Protein AF-A0A970MNU3-F1 (afdb_monomer_lite)

Secondary structure (DSSP, 8-state):
-GGGPPTTPEEEETTEEEEEEEEE-SSEEEEEETTS-EEEEEGGGGTTS-HHHHHHHHHHHHHHHHHHS----SHHHHHHTPPTT-EEEETTEEEEEEEEEEPPPTTPPPEEEEEETT--EEEEEGGGS-TT--HHHHHHHHHHHHHHTTS-----HHHHIIIIIIHHHHHHHHHHHHHHHSSGGG---TT-HHHHHHHHHHHHHHHHHHH-PPP-HHHHHHHHHHHHHHHH-GGGG---

Sequence (240 aa):
VLVHAEIGYQLTHAGEPIAEVIHKYPSQIEIKDRNNKHWLINLNHLKHIDFSAFLEDLAQAIMQYNQSQPKPNSARDVLSNLSVGAQLGDAEQAVVTLAQIEPPKDGCSLTLVFTDARGQCYNVDLDKVPPELTIEDFTQRLKTETEQDAIVPTEPVLLRYFQEEFIPKMLAQMALDQNRYGDTWLMDYTEGLETHIRERFDDYFSLFDQFEKPIPWLKIAGYAILAQARLDHPEWLLND

pLDDT: mean 76.1, std 12.04, range [43.41, 93.25]

Structure (mmCIF, N/CA/C/O backbone):
data_AF-A0A970MNU3-F1
#
_entry.id   AF-A0A970MNU3-F1
#
loop_
_atom_site.group_PDB
_atom_site.id
_atom_site.type_symbol
_atom_site.label_atom_id
_atom_site.label_alt_id
_atom_site.label_comp_id
_atom_site.label_asym_id
_atom_site.label_entity_id
_atom_site.label_seq_id
_atom_site.pdbx_PDB_ins_code
_atom_site.Cartn_x
_atom_site.Cartn_y
_atom_site.Cartn_z
_atom_site.occupancy
_atom_site.B_iso_or_equiv
_atom_site.auth_seq_id
_atom_site.auth_comp_id
_atom_site.auth_asym_id
_atom_site.auth_atom_id
_atom_site.pdbx_PDB_model_num
ATOM 1 N N . VAL A 1 1 ? -32.556 -8.865 30.803 1.00 73.38 1 VAL A N 1
ATOM 2 C CA . VAL A 1 1 ? -32.273 -8.703 29.355 1.00 73.38 1 VAL A CA 1
ATOM 3 C C . VAL A 1 1 ? -30.828 -9.067 29.027 1.00 73.38 1 VAL A C 1
ATOM 5 O O . VAL A 1 1 ? -30.617 -10.121 28.452 1.00 73.38 1 VAL A O 1
ATOM 8 N N . LEU A 1 2 ? -29.827 -8.309 29.492 1.00 77.00 2 LEU A N 1
ATOM 9 C CA . LEU A 1 2 ? -28.401 -8.548 29.186 1.00 77.00 2 LEU A CA 1
ATOM 10 C C . LEU A 1 2 ? -27.852 -9.933 29.572 1.00 77.00 2 LEU A C 1
ATOM 12 O O . LEU A 1 2 ? -27.037 -10.504 28.852 1.00 77.00 2 LEU A O 1
ATOM 16 N N . VAL A 1 3 ? -28.340 -10.518 30.670 1.00 77.88 3 VAL A N 1
ATOM 17 C CA . VAL A 1 3 ? -27.968 -11.885 31.087 1.00 77.88 3 VAL A CA 1
ATOM 18 C C . VAL A 1 3 ? -28.295 -12.912 29.996 1.00 77.88 3 VAL A C 1
ATOM 20 O O . VAL A 1 3 ? -27.532 -13.852 29.792 1.00 77.88 3 VAL A O 1
ATOM 23 N N . HIS A 1 4 ? -29.366 -12.691 29.233 1.00 81.00 4 HIS A N 1
ATOM 24 C CA . HIS A 1 4 ? -29.840 -13.590 28.178 1.00 81.00 4 HIS A CA 1
ATOM 25 C C . HIS A 1 4 ? -29.472 -13.128 26.761 1.00 81.00 4 HIS A C 1
ATOM 27 O O . HIS A 1 4 ? -29.735 -13.858 25.818 1.00 81.00 4 HIS A O 1
ATOM 33 N N . ALA A 1 5 ? -28.860 -11.950 26.599 1.00 83.69 5 ALA A N 1
ATOM 34 C CA . ALA A 1 5 ? -28.454 -11.429 25.293 1.00 83.69 5 ALA A CA 1
ATOM 35 C C . ALA A 1 5 ? -27.351 -12.300 24.674 1.00 83.69 5 ALA A C 1
ATOM 37 O O . ALA A 1 5 ? -26.396 -12.642 25.364 1.00 83.69 5 ALA A O 1
ATOM 38 N N . GLU A 1 6 ? -27.460 -12.679 23.409 1.00 88.44 6 GLU A N 1
ATOM 39 C CA . GLU A 1 6 ? -26.405 -13.439 22.728 1.00 88.44 6 GLU A CA 1
ATOM 40 C C . GLU A 1 6 ? -25.252 -12.525 22.288 1.00 88.44 6 GLU A C 1
ATOM 42 O O . GLU A 1 6 ? -25.371 -11.298 22.297 1.00 88.44 6 GLU A O 1
ATOM 47 N N . ILE A 1 7 ? -24.112 -13.119 21.929 1.00 90.50 7 ILE A N 1
ATOM 48 C CA . ILE A 1 7 ? -23.056 -12.384 21.220 1.00 90.50 7 ILE A CA 1
ATOM 49 C C . ILE A 1 7 ? -23.641 -11.934 19.875 1.00 90.50 7 ILE A C 1
ATOM 51 O O . ILE A 1 7 ? -24.331 -12.710 19.217 1.00 90.50 7 ILE A O 1
ATOM 55 N N . GLY A 1 8 ? -23.413 -10.680 19.498 1.00 85.44 8 GLY A N 1
ATOM 56 C CA . GLY A 1 8 ? -24.053 -10.031 18.354 1.00 85.44 8 GLY A CA 1
ATOM 57 C C . GLY A 1 8 ? -25.343 -9.280 18.692 1.00 85.44 8 GLY A C 1
ATOM 58 O O . GLY A 1 8 ? -25.925 -8.622 17.832 1.00 85.44 8 GLY A O 1
ATOM 59 N N . TYR A 1 9 ? -25.817 -9.345 19.941 1.00 90.81 9 TYR A N 1
ATOM 60 C CA . TYR A 1 9 ? -27.007 -8.603 20.348 1.00 90.81 9 TYR A CA 1
ATOM 61 C C . TYR A 1 9 ? -26.744 -7.093 20.348 1.00 90.81 9 TYR A C 1
ATOM 63 O O . TYR A 1 9 ? -25.847 -6.610 21.046 1.00 90.81 9 TYR A O 1
ATOM 71 N N . GLN A 1 10 ? -27.569 -6.347 19.613 1.00 92.19 10 GLN A N 1
ATOM 72 C CA . GLN A 1 10 ? -27.484 -4.891 19.533 1.00 92.19 10 GLN A CA 1
ATOM 73 C C . GLN A 1 10 ? -28.267 -4.218 20.662 1.00 92.19 10 GLN A C 1
ATOM 75 O O . GLN A 1 10 ? -29.463 -4.441 20.861 1.00 92.19 10 GLN A O 1
ATOM 80 N N . LEU A 1 11 ? -27.579 -3.347 21.390 1.00 90.69 11 LEU A N 1
ATOM 81 C CA . LEU A 1 11 ? -28.161 -2.437 22.361 1.00 90.69 11 LEU A CA 1
ATOM 82 C C . LEU A 1 11 ? -28.633 -1.193 21.623 1.00 90.69 11 LEU A C 1
ATOM 84 O O . LEU A 1 11 ? -27.830 -0.506 20.994 1.00 90.69 11 LEU A O 1
ATOM 88 N N . THR A 1 12 ? -29.931 -0.913 21.701 1.00 90.06 12 THR A N 1
ATOM 89 C CA . THR A 1 12 ? -30.555 0.233 21.041 1.00 90.06 12 THR A CA 1
ATOM 90 C C . THR A 1 12 ? -31.081 1.231 22.065 1.00 90.06 12 THR A C 1
ATOM 92 O O . THR A 1 12 ? -31.647 0.845 23.087 1.00 90.06 12 THR A O 1
ATOM 95 N N . HIS A 1 13 ? -30.903 2.521 21.794 1.00 89.50 13 HIS A N 1
ATOM 96 C CA . HIS A 1 13 ? -31.460 3.620 22.579 1.00 89.50 13 HIS A CA 1
ATOM 97 C C . HIS A 1 13 ? -32.129 4.612 21.624 1.00 89.50 13 HIS A C 1
ATOM 99 O O . HIS A 1 13 ? -31.561 4.952 20.591 1.00 89.50 13 HIS A O 1
ATOM 105 N N . ALA A 1 14 ? -33.359 5.037 21.931 1.00 86.31 14 ALA A N 1
ATOM 106 C CA . ALA A 1 14 ? -34.180 5.877 21.047 1.00 86.31 14 ALA A CA 1
ATOM 107 C C . ALA A 1 14 ? -34.359 5.330 19.607 1.00 86.31 14 ALA A C 1
ATOM 109 O O . ALA A 1 14 ? -34.590 6.090 18.673 1.00 86.31 14 ALA A O 1
ATOM 110 N N . GLY A 1 15 ? -34.280 4.006 19.427 1.00 84.38 15 GLY A N 1
ATOM 111 C CA . GLY A 1 15 ? -34.404 3.349 18.120 1.00 84.38 15 GLY A CA 1
ATOM 112 C C . GLY A 1 15 ? -33.095 3.216 17.336 1.00 84.38 15 GLY A C 1
ATOM 113 O O . GLY A 1 15 ? -33.094 2.559 16.299 1.00 84.38 15 GLY A O 1
ATOM 114 N N . GLU A 1 16 ? -31.982 3.756 17.838 1.00 86.75 16 GLU A N 1
ATOM 115 C CA . GLU A 1 16 ? -30.668 3.655 17.197 1.00 86.75 16 GLU A CA 1
ATOM 116 C C . GLU A 1 16 ? -29.752 2.662 17.928 1.00 86.75 16 GLU A C 1
ATOM 118 O O . GLU A 1 16 ? -29.753 2.628 19.163 1.00 86.75 16 GLU A O 1
ATOM 123 N N . PRO A 1 17 ? -28.946 1.857 17.212 1.00 89.06 17 PRO A N 1
ATOM 124 C CA . PRO A 1 17 ? -27.950 0.986 17.826 1.00 89.06 17 PRO A CA 1
ATOM 125 C C . PRO A 1 17 ? -26.796 1.811 18.413 1.00 89.06 17 PRO A C 1
ATOM 127 O O . PRO A 1 17 ? -26.146 2.589 17.717 1.00 89.06 17 PRO A O 1
ATOM 130 N N . ILE A 1 18 ? -26.522 1.624 19.705 1.00 91.88 18 ILE A N 1
ATOM 131 C CA . ILE A 1 18 ? -25.455 2.330 20.432 1.00 91.88 18 ILE A CA 1
ATOM 132 C C . ILE A 1 18 ? -24.246 1.439 20.735 1.00 91.88 18 ILE A C 1
ATOM 134 O O . ILE A 1 18 ? -23.126 1.943 20.834 1.00 91.88 18 ILE A O 1
ATOM 138 N N . ALA A 1 19 ? -24.458 0.128 20.874 1.00 92.50 19 ALA A N 1
ATOM 139 C CA . ALA A 1 19 ? -23.409 -0.847 21.150 1.00 92.50 19 ALA A CA 1
ATOM 140 C C . ALA A 1 19 ? -23.840 -2.274 20.785 1.00 92.50 19 ALA A C 1
ATOM 142 O O . ALA A 1 19 ? -25.026 -2.561 20.641 1.00 92.50 19 ALA A O 1
ATOM 143 N N . GLU A 1 20 ? -22.877 -3.183 20.694 1.00 93.25 20 GLU A N 1
ATOM 144 C CA . GLU A 1 20 ? -23.076 -4.602 20.400 1.00 93.25 20 GLU A CA 1
ATOM 145 C C . GLU A 1 20 ? -22.379 -5.468 21.451 1.00 93.25 20 GLU A C 1
ATOM 147 O O . GLU A 1 20 ? -21.271 -5.157 21.888 1.00 93.25 20 GLU A O 1
ATOM 152 N N . VAL A 1 21 ? -23.010 -6.568 21.866 1.00 92.75 21 VAL A N 1
ATOM 153 C CA . VAL A 1 21 ? -22.380 -7.557 22.751 1.00 92.75 21 VAL A CA 1
ATOM 154 C C . VAL A 1 21 ? -21.346 -8.357 21.967 1.00 92.75 21 VAL A C 1
ATOM 156 O O . VAL A 1 21 ? -21.705 -9.147 21.101 1.00 92.75 21 VAL A O 1
ATOM 159 N N . ILE A 1 22 ? -20.069 -8.209 22.312 1.00 92.44 22 ILE A N 1
ATOM 160 C CA . ILE A 1 22 ? -18.962 -8.891 21.621 1.00 92.44 22 ILE A CA 1
ATOM 161 C C . ILE A 1 22 ? -18.412 -10.081 22.408 1.00 92.44 22 ILE A C 1
ATOM 163 O O . ILE A 1 22 ? -17.869 -11.015 21.820 1.00 92.44 22 ILE A O 1
ATOM 167 N N . HIS A 1 23 ? -18.575 -10.088 23.733 1.00 93.19 23 HIS A N 1
ATOM 168 C CA . HIS A 1 23 ? -18.134 -11.199 24.568 1.00 93.19 23 HIS A CA 1
ATOM 169 C C . HIS A 1 23 ? -18.995 -11.353 25.823 1.00 93.19 23 HIS A C 1
ATOM 171 O O . HIS A 1 23 ? -19.550 -10.384 26.347 1.00 93.19 23 HIS A O 1
ATOM 177 N N . LYS A 1 24 ? -19.089 -12.583 26.343 1.00 91.19 24 LYS A N 1
ATOM 178 C CA . LYS A 1 24 ? -19.788 -12.873 27.601 1.00 91.19 24 LYS A CA 1
ATOM 179 C C . LYS A 1 24 ? -18.922 -13.697 28.538 1.00 91.19 24 LYS A C 1
ATOM 181 O O . LYS A 1 24 ? -18.449 -14.773 28.189 1.00 91.19 24 LYS A O 1
ATOM 186 N N . TYR A 1 25 ? -18.827 -13.216 29.765 1.00 88.25 25 TYR A N 1
ATOM 187 C CA . TYR A 1 25 ? -18.249 -13.912 30.903 1.00 88.25 25 TYR A CA 1
ATOM 188 C C . TYR A 1 25 ? -19.366 -14.308 31.886 1.00 88.25 25 TYR A C 1
ATOM 190 O O . TYR A 1 25 ? -20.476 -13.774 31.814 1.00 88.25 25 TYR A O 1
ATOM 198 N N . PRO A 1 26 ? -19.105 -15.203 32.856 1.00 85.25 26 PRO A N 1
ATOM 199 C CA . PRO A 1 26 ? -20.126 -15.648 33.810 1.00 85.25 26 PRO A CA 1
ATOM 200 C C . PRO A 1 26 ? -20.820 -14.524 34.602 1.00 85.25 26 PRO A C 1
ATOM 202 O O . PRO A 1 26 ? -21.982 -14.659 34.975 1.00 85.25 26 PRO A O 1
ATOM 205 N N . SER A 1 27 ? -20.126 -13.414 34.870 1.00 87.69 27 SER A N 1
ATOM 206 C CA . SER A 1 27 ? -20.638 -12.278 35.657 1.00 87.69 27 SER A CA 1
ATOM 207 C C . SER A 1 27 ? -20.467 -10.921 34.972 1.00 87.69 27 SER A C 1
ATOM 209 O O . SER A 1 27 ? -20.816 -9.889 35.548 1.00 87.69 27 SER A O 1
ATOM 211 N N . GLN A 1 28 ? -19.934 -10.905 33.753 1.00 91.75 28 GLN A N 1
ATOM 212 C CA . GLN A 1 28 ? -19.626 -9.689 33.014 1.00 91.75 28 GLN A CA 1
ATOM 213 C C . GLN A 1 28 ? -19.989 -9.870 31.548 1.00 91.75 28 GLN A C 1
ATOM 215 O O . GLN A 1 28 ? -19.967 -10.980 31.023 1.00 91.75 28 GLN A O 1
ATOM 220 N N . ILE A 1 29 ? -20.294 -8.772 30.879 1.00 91.19 29 ILE A N 1
ATOM 221 C CA . ILE A 1 29 ? -20.411 -8.744 29.426 1.00 91.19 29 ILE A CA 1
ATOM 222 C C . ILE A 1 29 ? -19.470 -7.682 28.894 1.00 91.19 29 ILE A C 1
ATOM 224 O O . ILE A 1 29 ? -19.299 -6.630 29.510 1.00 91.19 29 ILE A O 1
ATOM 228 N N . GLU A 1 30 ? -18.862 -7.973 27.759 1.00 92.38 30 GLU A N 1
ATOM 229 C CA . GLU A 1 30 ? -18.104 -6.997 27.005 1.00 92.38 30 GLU A CA 1
ATOM 230 C C . GLU A 1 30 ? -18.961 -6.536 25.837 1.00 92.38 30 GLU A C 1
ATOM 232 O O . GLU A 1 30 ? -19.501 -7.348 25.075 1.00 92.38 30 GLU A O 1
ATOM 237 N N . ILE A 1 31 ? -19.101 -5.224 25.721 1.00 92.12 31 ILE A N 1
ATOM 238 C CA . ILE A 1 31 ? -19.806 -4.592 24.619 1.00 92.12 31 ILE A CA 1
ATOM 239 C C . ILE A 1 31 ? -18.847 -3.680 23.866 1.00 92.12 31 ILE A C 1
ATOM 241 O O . ILE A 1 31 ? -17.935 -3.097 24.454 1.00 92.12 31 ILE A O 1
ATOM 245 N N . LYS A 1 32 ? -19.082 -3.534 22.571 1.00 91.94 32 LYS A N 1
ATOM 246 C CA . LYS A 1 32 ? -18.374 -2.602 21.707 1.00 91.94 32 LYS A CA 1
ATOM 247 C C . LYS A 1 32 ? -19.334 -1.498 21.300 1.00 91.94 32 LYS A C 1
ATOM 249 O O . LYS A 1 32 ? -20.405 -1.794 20.777 1.00 91.94 32 LYS A O 1
ATOM 254 N N . ASP A 1 33 ? -18.989 -0.247 21.578 1.00 89.50 33 ASP A N 1
ATOM 255 C CA . ASP A 1 33 ? -19.807 0.885 21.145 1.00 89.50 33 ASP A CA 1
ATOM 256 C C . ASP A 1 33 ? -19.586 1.227 19.664 1.00 89.50 33 ASP A C 1
ATOM 258 O O . ASP A 1 33 ? -18.675 0.719 19.003 1.00 89.50 33 ASP A O 1
ATOM 262 N N . ARG A 1 34 ? -20.416 2.136 19.143 1.00 83.81 34 ARG A N 1
ATOM 263 C CA . ARG A 1 34 ? -20.299 2.658 17.770 1.00 83.81 34 ARG A CA 1
ATOM 264 C C . ARG A 1 34 ? -18.956 3.331 17.445 1.00 83.81 34 ARG A C 1
ATOM 266 O O . ARG A 1 34 ? -18.629 3.486 16.277 1.00 83.81 34 ARG A O 1
ATOM 273 N N . ASN A 1 35 ? -18.182 3.723 18.456 1.00 79.06 35 ASN A N 1
ATOM 274 C CA . ASN A 1 35 ? -16.868 4.351 18.311 1.00 79.06 35 ASN A CA 1
ATOM 275 C C . ASN A 1 35 ? -15.726 3.331 18.477 1.00 79.06 35 ASN A C 1
ATOM 277 O O . ASN A 1 35 ? -14.584 3.712 18.724 1.00 79.06 35 ASN A O 1
ATOM 281 N N . ASN A 1 36 ? -16.023 2.031 18.374 1.00 81.38 36 ASN A N 1
ATOM 282 C CA . ASN A 1 36 ? -15.090 0.927 18.589 1.00 81.38 36 ASN A CA 1
ATOM 283 C C . ASN A 1 36 ? -14.486 0.840 20.001 1.00 81.38 36 ASN A C 1
ATOM 285 O O . ASN A 1 36 ? -13.531 0.086 20.195 1.00 81.38 36 ASN A O 1
ATOM 289 N N . LYS A 1 37 ? -15.026 1.537 21.007 1.00 85.25 37 LYS A N 1
ATOM 290 C CA . LYS A 1 37 ? -14.570 1.365 22.388 1.00 85.25 37 LYS A CA 1
ATOM 291 C C . LYS A 1 37 ? -15.220 0.146 23.021 1.00 85.25 37 LYS A C 1
ATOM 293 O O . LYS A 1 37 ? -16.421 -0.088 22.906 1.00 85.25 37 LYS A O 1
ATOM 298 N N . HIS A 1 38 ? -14.396 -0.591 23.750 1.00 90.38 38 HIS A N 1
ATOM 299 C CA . HIS A 1 38 ? -14.805 -1.747 24.522 1.00 90.38 38 HIS A CA 1
ATOM 300 C C . HIS A 1 38 ? -15.205 -1.308 25.931 1.00 90.38 38 HIS A C 1
ATOM 302 O O . HIS A 1 38 ? -14.478 -0.573 26.607 1.00 90.38 38 HIS A O 1
ATOM 308 N N . TRP A 1 39 ? -16.368 -1.766 26.377 1.00 90.56 39 TRP A N 1
ATOM 309 C CA . TRP A 1 39 ? -16.895 -1.507 27.707 1.00 90.56 39 TRP A CA 1
ATOM 310 C C . TRP A 1 39 ? -17.170 -2.833 28.398 1.00 90.56 39 TRP A C 1
ATOM 312 O O . TRP A 1 39 ? -17.882 -3.690 27.875 1.00 90.56 39 TRP A O 1
ATOM 322 N N . LEU A 1 40 ? -16.624 -2.983 29.600 1.00 92.62 40 LEU A N 1
ATOM 323 C CA . LEU A 1 40 ? -16.840 -4.156 30.429 1.00 92.62 40 LEU A CA 1
ATOM 324 C C . LEU A 1 40 ? -17.915 -3.849 31.471 1.00 92.62 40 LEU A C 1
ATOM 326 O O . LEU A 1 40 ? -17.729 -3.012 32.355 1.00 92.62 40 LEU A O 1
ATOM 330 N N . ILE A 1 41 ? -19.047 -4.535 31.371 1.00 89.44 41 ILE A N 1
ATOM 331 C CA . ILE A 1 41 ? -20.207 -4.322 32.233 1.00 89.44 41 ILE A CA 1
ATOM 332 C C . ILE A 1 41 ? -20.308 -5.473 33.221 1.00 89.44 41 ILE A C 1
ATOM 334 O O . ILE A 1 41 ? -20.460 -6.632 32.840 1.00 89.44 41 ILE A O 1
ATOM 338 N N . ASN A 1 42 ? -20.284 -5.150 34.511 1.00 89.75 42 ASN A N 1
ATOM 339 C CA . ASN A 1 42 ? -20.506 -6.127 35.567 1.00 89.75 42 ASN A CA 1
ATOM 340 C C . ASN A 1 42 ? -22.007 -6.336 35.798 1.00 89.75 42 ASN A C 1
ATOM 342 O O . ASN A 1 42 ? -22.694 -5.463 36.329 1.00 89.75 42 ASN A O 1
ATOM 346 N N . LEU A 1 43 ? -22.506 -7.524 35.454 1.00 86.69 43 LEU A N 1
ATOM 347 C CA . LEU A 1 43 ? -23.923 -7.873 35.571 1.00 86.69 43 LEU A CA 1
ATOM 348 C C . LEU A 1 43 ? -24.412 -7.841 37.025 1.00 86.69 43 LEU A C 1
ATOM 350 O O . LEU A 1 43 ? -25.592 -7.596 37.271 1.00 86.69 43 LEU A O 1
ATOM 354 N N . ASN A 1 44 ? -23.522 -8.041 38.004 1.00 85.62 44 ASN A N 1
ATOM 355 C CA . ASN A 1 44 ? -23.897 -7.949 39.414 1.00 85.62 44 ASN A CA 1
ATOM 356 C C . ASN A 1 44 ? -24.264 -6.525 39.837 1.00 85.62 44 ASN A C 1
ATOM 358 O O . ASN A 1 44 ? -25.091 -6.368 40.732 1.00 85.62 44 ASN A O 1
ATOM 362 N N . HIS A 1 45 ? -23.689 -5.505 39.194 1.00 83.69 45 HIS A N 1
ATOM 363 C CA . HIS A 1 45 ? -23.986 -4.103 39.497 1.00 83.69 45 HIS A CA 1
ATOM 364 C C . HIS A 1 45 ? -25.321 -3.652 38.890 1.00 83.69 45 HIS A C 1
ATOM 366 O O . HIS A 1 45 ? -25.884 -2.653 39.319 1.00 83.69 45 HIS A O 1
ATOM 372 N N . LEU A 1 46 ? -25.863 -4.419 37.939 1.00 82.44 46 LEU A N 1
ATOM 373 C CA . LEU A 1 46 ? -27.118 -4.112 37.254 1.00 82.44 46 LEU A CA 1
ATOM 374 C C . LEU A 1 46 ? -28.354 -4.749 37.906 1.00 82.44 46 LEU A C 1
ATOM 376 O O . LEU A 1 46 ? -29.461 -4.559 37.418 1.00 82.44 46 LEU A O 1
ATOM 380 N N . LYS A 1 47 ? -28.205 -5.503 39.007 1.00 80.69 47 LYS A N 1
ATOM 381 C CA . LYS A 1 47 ? -29.314 -6.260 39.631 1.00 80.69 47 LYS A CA 1
ATOM 382 C C . LYS A 1 47 ? -30.501 -5.398 40.080 1.00 80.69 47 LYS A C 1
ATOM 384 O O . LYS A 1 47 ? -31.600 -5.926 40.219 1.00 80.69 47 LYS A O 1
ATOM 389 N N . HIS A 1 48 ? -30.277 -4.108 40.319 1.00 84.12 48 HIS A N 1
ATOM 390 C CA . HIS A 1 48 ? -31.283 -3.169 40.826 1.00 84.12 48 HIS A CA 1
ATOM 391 C C . HIS A 1 48 ? -31.522 -1.974 39.898 1.00 84.12 48 HIS A C 1
ATOM 393 O O . HIS A 1 48 ? -32.205 -1.033 40.288 1.00 84.12 48 HIS A O 1
ATOM 399 N N . ILE A 1 49 ? -30.948 -1.999 38.695 1.00 84.81 49 ILE A N 1
ATOM 400 C CA . ILE A 1 49 ? -31.055 -0.909 37.727 1.00 84.81 49 ILE A CA 1
ATOM 401 C C . ILE A 1 49 ? -32.051 -1.343 36.656 1.00 84.81 49 ILE A C 1
ATOM 403 O O . ILE A 1 49 ? -31.956 -2.456 36.132 1.00 84.81 49 ILE A O 1
ATOM 407 N N . ASP A 1 50 ? -33.018 -0.479 36.350 1.00 87.62 50 ASP A N 1
ATOM 408 C CA . ASP A 1 50 ? -33.919 -0.726 35.229 1.00 87.62 50 ASP A CA 1
ATOM 409 C C . ASP A 1 50 ? -33.120 -0.731 33.920 1.00 87.62 50 ASP A C 1
ATOM 411 O O . ASP A 1 50 ? -32.200 0.061 33.719 1.00 87.62 50 ASP A O 1
ATOM 415 N N . PHE A 1 51 ? -33.457 -1.643 33.015 1.00 84.62 51 PHE A N 1
ATOM 416 C CA . PHE A 1 51 ? -32.722 -1.808 31.769 1.00 84.62 51 PHE A CA 1
ATOM 417 C C . PHE A 1 51 ? -32.798 -0.553 30.888 1.00 84.62 51 PHE A C 1
ATOM 419 O O . PHE A 1 51 ? -31.822 -0.220 30.224 1.00 84.62 51 PHE A O 1
ATOM 426 N N . SER A 1 52 ? -33.929 0.155 30.921 1.00 84.94 52 SER A N 1
ATOM 427 C CA . SER A 1 52 ? -34.124 1.439 30.237 1.00 84.94 52 SER A CA 1
ATOM 428 C C . SER A 1 52 ? -33.160 2.516 30.757 1.00 84.94 52 SER A C 1
ATOM 430 O O . SER A 1 52 ? -32.425 3.101 29.968 1.00 84.94 52 SER A O 1
ATOM 432 N N . ALA A 1 53 ? -33.092 2.693 32.080 1.00 85.81 53 ALA A N 1
ATOM 433 C CA . ALA A 1 53 ? -32.193 3.634 32.746 1.00 85.81 53 ALA A CA 1
ATOM 434 C C . ALA A 1 53 ? -30.720 3.302 32.474 1.00 85.81 53 ALA A C 1
ATOM 436 O O . ALA A 1 53 ? -29.926 4.181 32.162 1.00 85.81 53 ALA A O 1
ATOM 437 N N . PHE A 1 54 ? -30.363 2.013 32.493 1.00 90.62 54 PHE A N 1
ATOM 438 C CA . PHE A 1 54 ? -29.024 1.572 32.106 1.00 90.62 54 PHE A CA 1
ATOM 439 C C . PHE A 1 54 ? -28.674 1.958 30.659 1.00 90.62 54 PHE A C 1
ATOM 441 O O . PHE A 1 54 ? -27.551 2.385 30.399 1.00 90.62 54 PHE A O 1
ATOM 448 N N . LEU A 1 55 ? -29.600 1.783 29.709 1.00 90.88 55 LEU A N 1
ATOM 449 C CA . LEU A 1 55 ? -29.358 2.141 28.309 1.00 90.88 55 LEU A CA 1
ATOM 450 C C . LEU A 1 55 ? -29.207 3.653 28.121 1.00 90.88 55 LEU A C 1
ATOM 452 O O . LEU A 1 55 ? -28.375 4.067 27.317 1.00 90.88 55 LEU A O 1
ATOM 456 N N . GLU A 1 56 ? -29.974 4.457 28.857 1.00 88.38 56 GLU A N 1
ATOM 457 C CA . GLU A 1 56 ? -29.858 5.919 28.861 1.00 88.38 56 GLU A CA 1
ATOM 458 C C . GLU A 1 56 ? -28.500 6.369 29.421 1.00 88.38 56 GLU A C 1
ATOM 460 O O . GLU A 1 56 ? -27.766 7.097 28.748 1.00 88.38 56 GLU A O 1
ATOM 465 N N . ASP A 1 57 ? -28.102 5.844 30.584 1.00 89.31 57 ASP A N 1
ATOM 466 C CA . ASP A 1 57 ? -26.800 6.122 31.201 1.00 89.31 57 ASP A CA 1
ATOM 467 C C . ASP A 1 57 ? -25.639 5.684 30.296 1.00 89.31 57 ASP A C 1
ATOM 469 O O . ASP A 1 57 ? -24.642 6.396 30.147 1.00 89.31 57 ASP A O 1
ATOM 473 N N . LEU A 1 58 ? -25.760 4.517 29.653 1.00 88.88 58 LEU A N 1
ATOM 474 C CA . LEU A 1 58 ? -24.764 4.016 28.709 1.00 88.88 58 LEU A CA 1
ATOM 475 C C . LEU A 1 58 ? -24.673 4.913 27.471 1.00 88.88 58 LEU A C 1
ATOM 477 O O . LEU A 1 58 ? -23.567 5.253 27.049 1.00 88.88 58 LEU A O 1
ATOM 481 N N . ALA A 1 59 ? -25.808 5.320 26.897 1.00 88.44 59 ALA A N 1
ATOM 482 C CA . ALA A 1 59 ? -25.835 6.243 25.768 1.00 88.44 59 ALA A CA 1
ATOM 483 C C . ALA A 1 59 ? -25.158 7.572 26.138 1.00 88.44 59 ALA A C 1
ATOM 485 O O . ALA A 1 59 ? -24.302 8.060 25.396 1.00 88.44 59 ALA A O 1
ATOM 486 N N . GLN A 1 60 ? -25.465 8.113 27.321 1.00 87.75 60 GLN A N 1
ATOM 487 C CA . GLN A 1 60 ? -24.845 9.331 27.827 1.00 87.75 60 GLN A CA 1
ATOM 488 C C . GLN A 1 60 ? -23.337 9.156 28.046 1.00 87.75 60 GLN A C 1
ATOM 490 O O . GLN A 1 60 ? -22.562 10.024 27.645 1.00 87.75 60 GLN A O 1
ATOM 495 N N . ALA A 1 61 ? -22.896 8.030 28.610 1.00 85.88 61 ALA A N 1
ATOM 496 C CA . ALA A 1 61 ? -21.481 7.729 28.817 1.00 85.88 61 ALA A CA 1
ATOM 497 C C . ALA A 1 61 ? -20.712 7.594 27.492 1.00 85.88 61 ALA A C 1
ATOM 499 O O . ALA A 1 61 ? -19.591 8.093 27.380 1.00 85.88 61 ALA A O 1
ATOM 500 N N . ILE A 1 62 ? -21.311 6.977 26.469 1.00 86.06 62 ILE A N 1
ATOM 501 C CA . ILE A 1 62 ? -20.734 6.890 25.118 1.00 86.06 62 ILE A CA 1
ATOM 502 C C . ILE A 1 62 ? -20.619 8.292 24.499 1.00 86.06 62 ILE A C 1
ATOM 504 O O . ILE A 1 62 ? -19.580 8.638 23.932 1.00 86.06 62 ILE A O 1
ATOM 508 N N . MET A 1 63 ? -21.649 9.132 24.643 1.00 82.69 63 MET A N 1
ATOM 509 C CA . MET A 1 63 ? -21.626 10.518 24.160 1.00 82.69 63 MET A CA 1
ATOM 510 C C . MET A 1 63 ? -20.574 11.369 24.879 1.00 82.69 63 MET A C 1
ATOM 512 O O . MET A 1 63 ? -19.808 12.078 24.229 1.00 82.69 63 MET A O 1
ATOM 516 N N . GLN A 1 64 ? -20.496 11.279 26.206 1.00 82.06 64 GLN A N 1
ATOM 517 C CA . GLN A 1 64 ? -19.508 11.997 27.012 1.00 82.06 64 GLN A CA 1
ATOM 518 C C . GLN A 1 64 ? -18.091 11.512 26.737 1.00 82.06 64 GLN A C 1
ATOM 520 O O . GLN A 1 64 ? -17.166 12.319 26.705 1.00 82.06 64 GLN A O 1
ATOM 525 N N . TYR A 1 65 ? -17.895 10.215 26.502 1.00 74.12 65 TYR A N 1
ATOM 526 C CA . TYR A 1 65 ? -16.595 9.694 26.109 1.00 74.12 65 TYR A CA 1
ATOM 527 C C . TYR A 1 65 ? -16.144 10.276 24.766 1.00 74.12 65 TYR A C 1
ATOM 529 O O . TYR A 1 65 ? -14.998 10.687 24.646 1.00 74.12 65 TYR A O 1
ATOM 537 N N . ASN A 1 66 ? -17.053 10.412 23.798 1.00 64.50 66 ASN A N 1
ATOM 538 C CA . ASN A 1 66 ? -16.749 11.086 22.535 1.00 64.50 66 ASN A CA 1
ATOM 539 C C . ASN A 1 66 ? -16.380 12.572 22.736 1.00 64.50 66 ASN A C 1
ATOM 541 O O . ASN A 1 66 ? -15.495 13.094 22.073 1.00 64.50 66 ASN A O 1
ATOM 545 N N . GLN A 1 67 ? -17.024 13.256 23.687 1.00 63.03 67 GLN A N 1
ATOM 546 C CA . GLN A 1 67 ? -16.729 14.661 24.004 1.00 63.03 67 GLN A CA 1
ATOM 547 C C . GLN A 1 67 ? -15.456 14.860 24.847 1.00 63.03 67 GLN A C 1
ATOM 549 O O . GLN A 1 67 ? -14.872 15.940 24.814 1.00 63.03 67 GLN A O 1
ATOM 554 N N . SER A 1 68 ? -15.054 13.850 25.625 1.00 56.31 68 SER A N 1
ATOM 555 C CA . SER A 1 68 ? -13.913 13.891 26.556 1.00 56.31 68 SER A CA 1
ATOM 556 C C . SER A 1 68 ? -12.671 13.165 26.045 1.00 56.31 68 SER A C 1
ATOM 558 O O . SER A 1 68 ? -11.609 13.275 26.662 1.00 56.31 68 SER A O 1
ATOM 560 N N . GLN A 1 69 ? -12.767 12.463 24.913 1.00 53.00 69 GLN A N 1
ATOM 561 C CA . GLN A 1 69 ? -11.589 12.126 24.131 1.00 53.00 69 GLN A CA 1
ATOM 562 C C . GLN A 1 69 ? -10.834 13.431 23.847 1.00 53.00 69 GLN A C 1
ATOM 564 O O . GLN A 1 69 ? -11.456 14.396 23.389 1.00 53.00 69 GLN A O 1
ATOM 569 N N . PRO A 1 70 ? -9.521 13.511 24.137 1.00 45.34 70 PRO A N 1
ATOM 570 C CA . PRO A 1 70 ? -8.737 14.622 23.637 1.00 45.34 70 PRO A CA 1
ATOM 571 C C . PRO A 1 70 ? -8.947 14.615 22.130 1.00 45.34 70 PRO A C 1
ATOM 573 O O . PRO A 1 70 ? -8.577 13.644 21.473 1.00 45.34 70 PRO A O 1
ATOM 576 N N . LYS A 1 71 ? -9.586 15.660 21.587 1.00 50.88 71 LYS A N 1
ATOM 577 C CA . LYS A 1 71 ? -9.503 15.910 20.152 1.00 50.88 71 LYS A CA 1
ATOM 578 C C . LYS A 1 71 ? -8.014 15.834 19.837 1.00 50.88 71 LYS A C 1
ATOM 580 O O . LYS A 1 71 ? -7.256 16.605 20.437 1.00 50.88 71 LYS A O 1
ATOM 585 N N . PRO A 1 72 ? -7.561 14.900 18.995 1.00 50.19 72 PRO A N 1
ATOM 586 C CA . PRO A 1 72 ? -6.187 14.930 18.562 1.00 50.19 72 PRO A CA 1
ATOM 587 C C . PRO A 1 72 ? -6.102 16.153 17.651 1.00 50.19 72 PRO A C 1
ATOM 589 O O . PRO A 1 72 ? -6.471 16.118 16.482 1.00 50.19 72 PRO A O 1
ATOM 592 N N . ASN A 1 73 ? -5.762 17.296 18.248 1.00 58.34 73 ASN A N 1
ATOM 593 C CA . ASN A 1 73 ? -5.807 18.582 17.560 1.00 58.34 73 ASN A CA 1
ATOM 594 C C . ASN A 1 73 ? -4.751 18.644 16.451 1.00 58.34 73 ASN A C 1
ATOM 596 O O . ASN A 1 73 ? -4.879 19.466 15.552 1.00 58.34 73 ASN A O 1
ATOM 600 N N . SER A 1 74 ? -3.755 17.754 16.493 1.00 74.38 74 SER A N 1
ATOM 601 C CA . SER A 1 74 ? -2.775 17.586 15.437 1.00 74.38 74 SER A CA 1
ATOM 602 C C . SER A 1 74 ? -3.012 16.291 14.667 1.00 74.38 74 SER A C 1
ATOM 604 O O . SER A 1 74 ? -3.027 15.200 15.240 1.00 74.38 74 SER A O 1
ATOM 606 N N . ALA A 1 75 ? -3.105 16.396 13.344 1.00 79.81 75 ALA A N 1
ATOM 607 C CA . ALA A 1 75 ? -3.040 15.287 12.406 1.00 79.81 75 ALA A CA 1
ATOM 608 C C . ALA A 1 75 ? -1.818 14.416 12.699 1.00 79.81 75 ALA A C 1
ATOM 610 O O . ALA A 1 75 ? -1.913 13.199 12.647 1.00 79.81 75 ALA A O 1
ATOM 611 N N . ARG A 1 76 ? -0.693 15.014 13.105 1.00 81.06 76 ARG A N 1
ATOM 612 C CA . ARG A 1 76 ? 0.530 14.291 13.461 1.00 81.06 76 ARG A CA 1
ATOM 613 C C . ARG A 1 76 ? 0.319 13.281 14.596 1.00 81.06 76 ARG A C 1
ATOM 615 O O . ARG A 1 76 ? 0.800 12.151 14.504 1.00 81.06 76 ARG A O 1
ATOM 622 N N . ASP A 1 77 ? -0.435 13.653 15.626 1.00 78.81 77 ASP A N 1
ATOM 623 C CA . ASP A 1 77 ? -0.734 12.771 16.760 1.00 78.81 77 ASP A CA 1
ATOM 624 C C . ASP A 1 77 ? -1.671 11.631 16.351 1.00 78.81 77 ASP A C 1
ATOM 626 O O . ASP A 1 77 ? -1.488 10.496 16.785 1.00 78.81 77 ASP A O 1
ATOM 630 N N . VAL A 1 78 ? -2.640 11.893 15.468 1.00 80.44 78 VAL A N 1
ATOM 631 C CA . VAL A 1 78 ? -3.495 10.825 14.921 1.00 80.44 78 VAL A CA 1
ATOM 632 C C . VAL A 1 78 ? -2.678 9.873 14.066 1.00 80.44 78 VAL A C 1
ATOM 634 O O . VAL A 1 78 ? -2.702 8.665 14.281 1.00 80.44 78 VAL A O 1
ATOM 637 N N . LEU A 1 79 ? -1.937 10.431 13.112 1.00 83.75 79 LEU A N 1
ATOM 638 C CA . LEU A 1 79 ? -1.194 9.698 12.101 1.00 83.75 79 LEU A CA 1
ATOM 639 C C . LEU A 1 79 ? -0.110 8.814 12.734 1.00 83.75 79 LEU A C 1
ATOM 641 O O . LEU A 1 79 ? 0.051 7.667 12.328 1.00 83.75 79 LEU A O 1
ATOM 645 N N . SER A 1 80 ? 0.575 9.299 13.774 1.00 82.75 80 SER A N 1
ATOM 646 C CA . SER A 1 80 ? 1.586 8.522 14.511 1.00 82.75 80 SER A CA 1
ATOM 647 C C . SER A 1 80 ? 1.039 7.284 15.232 1.00 82.75 80 SER A C 1
ATOM 649 O O . SER A 1 80 ? 1.805 6.360 15.502 1.00 82.75 80 SER A O 1
ATOM 651 N N . ASN A 1 81 ? -0.266 7.239 15.514 1.00 80.62 81 ASN A N 1
ATOM 652 C CA . ASN A 1 81 ? -0.927 6.124 16.196 1.00 80.62 81 ASN A CA 1
ATOM 653 C C . ASN A 1 81 ? -1.690 5.191 15.239 1.00 80.62 81 ASN A C 1
ATOM 655 O O . ASN A 1 81 ? -2.349 4.250 15.691 1.00 80.62 81 ASN A O 1
ATOM 659 N N . LEU A 1 82 ? -1.631 5.429 13.924 1.00 82.38 82 LEU A N 1
ATOM 660 C CA . LEU A 1 82 ? -2.314 4.583 12.951 1.00 82.38 82 LEU A CA 1
ATOM 661 C C . LEU A 1 82 ? -1.628 3.225 12.795 1.00 82.38 82 LEU A C 1
ATOM 663 O O . LEU A 1 82 ? -0.407 3.092 12.808 1.00 82.38 82 LEU A O 1
ATOM 667 N N . SER A 1 83 ? -2.458 2.206 12.599 1.00 79.38 83 SER A N 1
ATOM 668 C CA . SER A 1 83 ? -2.026 0.849 12.266 1.00 79.38 83 SER A CA 1
ATOM 669 C C . SER A 1 83 ? -2.153 0.616 10.765 1.00 79.38 83 SER A C 1
ATOM 671 O O . SER A 1 83 ? -3.060 1.157 10.132 1.00 79.38 83 SER A O 1
ATOM 673 N N . VAL A 1 84 ? -1.285 -0.218 10.187 1.00 77.56 84 VAL A N 1
ATOM 674 C CA . VAL A 1 84 ? -1.431 -0.657 8.789 1.00 77.56 84 VAL A CA 1
ATOM 675 C C . VAL A 1 84 ? -2.833 -1.247 8.581 1.00 77.56 84 VAL A C 1
ATOM 677 O O . VAL A 1 84 ? -3.308 -2.038 9.394 1.00 77.56 84 VAL A O 1
ATOM 680 N N . GLY A 1 85 ? -3.504 -0.827 7.511 1.00 70.31 85 GLY A N 1
ATOM 681 C CA . GLY A 1 85 ? -4.901 -1.132 7.207 1.00 70.31 85 GLY A CA 1
ATOM 682 C C . GLY A 1 85 ? -5.910 -0.108 7.739 1.00 70.31 85 GLY A C 1
ATOM 683 O O . GLY A 1 85 ? -7.088 -0.203 7.401 1.00 70.31 85 GLY A O 1
ATOM 684 N N . ALA A 1 86 ? -5.487 0.880 8.537 1.00 78.44 86 ALA A N 1
ATOM 685 C CA . ALA A 1 86 ? -6.372 1.948 8.989 1.00 78.44 86 ALA A CA 1
ATOM 686 C C . ALA A 1 86 ? -6.815 2.833 7.817 1.00 78.44 86 ALA A C 1
ATOM 688 O O . ALA A 1 86 ? -6.010 3.202 6.962 1.00 78.44 86 ALA A O 1
ATOM 689 N N . GLN A 1 87 ? -8.098 3.185 7.796 1.00 81.69 87 GLN A N 1
ATOM 690 C CA . GLN A 1 87 ? -8.691 4.029 6.764 1.00 81.69 87 GLN A CA 1
ATOM 691 C C . GLN A 1 87 ? -8.823 5.465 7.267 1.00 81.69 87 GLN A C 1
ATOM 693 O O . GLN A 1 87 ? -9.240 5.695 8.402 1.00 81.69 87 GLN A O 1
ATOM 698 N N . LEU A 1 88 ? -8.484 6.420 6.407 1.00 80.94 88 LEU A N 1
ATOM 699 C CA . LEU A 1 88 ? -8.745 7.841 6.596 1.00 80.94 88 LEU A CA 1
ATOM 700 C C . LEU A 1 88 ? -9.788 8.278 5.574 1.00 80.94 88 LEU A C 1
ATOM 702 O O . LEU A 1 88 ? -9.644 8.020 4.378 1.00 80.94 88 LEU A O 1
ATOM 706 N N . GLY A 1 89 ? -10.843 8.928 6.041 1.00 71.81 89 GLY A N 1
ATOM 707 C CA . GLY A 1 89 ? -11.923 9.405 5.194 1.00 71.81 89 GLY A CA 1
ATOM 708 C C . GLY A 1 89 ? -13.082 9.967 6.001 1.00 71.81 89 GLY A C 1
ATOM 709 O O . GLY A 1 89 ? -13.063 9.951 7.233 1.00 71.81 89 GLY A O 1
ATOM 710 N N . ASP A 1 90 ? -14.086 10.462 5.287 1.00 63.00 90 ASP A N 1
ATOM 711 C CA . ASP A 1 90 ? -15.344 10.878 5.897 1.00 63.00 90 ASP A CA 1
ATOM 712 C C . ASP A 1 90 ? -16.147 9.634 6.319 1.00 63.00 90 ASP A C 1
ATOM 714 O O . ASP A 1 90 ? -15.938 8.536 5.799 1.00 63.00 90 ASP A O 1
ATOM 718 N N . ALA A 1 91 ? -17.111 9.803 7.230 1.00 50.84 91 ALA A N 1
ATOM 719 C CA . ALA A 1 91 ? -17.924 8.717 7.800 1.00 50.84 91 ALA A CA 1
ATOM 720 C C . ALA A 1 91 ? -18.643 7.820 6.764 1.00 50.84 91 ALA A C 1
ATOM 722 O O . ALA A 1 91 ? -19.090 6.728 7.108 1.00 50.84 91 ALA A O 1
ATOM 723 N N . GLU A 1 92 ? -18.743 8.262 5.509 1.00 48.62 92 GLU A N 1
ATOM 724 C CA . GLU A 1 92 ? -19.403 7.541 4.419 1.00 48.62 92 GLU A CA 1
ATOM 725 C C . GLU A 1 92 ? -18.438 7.059 3.316 1.00 48.62 92 GLU A C 1
ATOM 727 O O . GLU A 1 92 ? -18.828 6.218 2.507 1.00 48.62 92 GLU A O 1
ATOM 732 N N . GLN A 1 93 ? -17.183 7.532 3.278 1.00 59.66 93 GLN A N 1
ATOM 733 C CA . GLN A 1 93 ? -16.204 7.179 2.239 1.00 59.66 93 GLN A CA 1
ATOM 734 C C . GLN A 1 93 ? -14.762 7.215 2.759 1.00 59.66 93 GLN A C 1
ATOM 736 O O . GLN A 1 93 ? -14.235 8.272 3.107 1.00 59.66 93 GLN A O 1
ATOM 741 N N . ALA A 1 94 ? -14.094 6.059 2.712 1.00 60.59 94 ALA A N 1
ATOM 742 C CA . ALA A 1 94 ? -12.649 5.970 2.884 1.00 60.59 94 ALA A CA 1
ATOM 743 C C . ALA A 1 94 ? -11.943 6.657 1.703 1.00 60.59 94 ALA A C 1
ATOM 745 O O . ALA A 1 94 ? -12.145 6.273 0.550 1.00 60.59 94 ALA A O 1
ATOM 746 N N . VAL A 1 95 ? -11.120 7.664 1.997 1.00 72.88 95 VAL A N 1
ATOM 747 C CA . VAL A 1 95 ? -10.333 8.413 1.005 1.00 72.88 95 VAL A CA 1
ATOM 748 C C . VAL A 1 95 ? -9.021 7.676 0.737 1.00 72.88 95 VAL A C 1
ATOM 750 O O . VAL A 1 95 ? -8.668 7.439 -0.415 1.00 72.88 95 VAL A O 1
ATOM 753 N N . VAL A 1 96 ? -8.333 7.232 1.794 1.00 81.19 96 VAL A N 1
ATOM 754 C CA . VAL A 1 96 ? -7.089 6.456 1.697 1.00 81.19 96 VAL A CA 1
ATOM 755 C C . VAL A 1 96 ? -6.969 5.412 2.809 1.00 81.19 96 VAL A C 1
ATOM 757 O O . VAL A 1 96 ? -7.558 5.544 3.879 1.00 81.19 96 VAL A O 1
ATOM 760 N N . THR A 1 97 ? -6.174 4.371 2.573 1.00 83.38 97 THR A N 1
ATOM 761 C CA . THR A 1 97 ? -5.841 3.315 3.541 1.00 83.38 97 THR A CA 1
ATOM 762 C C . THR A 1 97 ? -4.344 3.324 3.818 1.00 83.38 97 THR A C 1
ATOM 764 O O . THR A 1 97 ? -3.555 3.371 2.883 1.00 83.38 97 THR A O 1
ATOM 767 N N . LEU A 1 98 ? -3.917 3.254 5.078 1.00 83.75 98 LEU A N 1
ATOM 768 C CA . LEU A 1 98 ? -2.499 3.131 5.417 1.00 83.75 98 LEU A CA 1
ATOM 769 C C . LEU A 1 98 ? -1.976 1.759 4.968 1.00 83.75 98 LEU A C 1
ATOM 771 O O . LEU A 1 98 ? -2.324 0.742 5.562 1.00 83.75 98 LEU A O 1
ATOM 775 N N . ALA A 1 99 ? -1.142 1.715 3.936 1.00 76.56 99 ALA A N 1
ATOM 776 C CA . ALA A 1 99 ? -0.605 0.480 3.372 1.00 76.56 99 ALA A CA 1
ATOM 777 C C . ALA A 1 99 ? 0.700 0.044 4.044 1.00 76.56 99 ALA A C 1
ATOM 779 O O . ALA A 1 99 ? 0.930 -1.151 4.228 1.00 76.56 99 ALA A O 1
ATOM 780 N N . GLN A 1 100 ? 1.551 0.996 4.432 1.00 82.69 100 GLN A N 1
ATOM 781 C CA . GLN A 1 100 ? 2.856 0.687 5.010 1.00 82.69 100 GLN A CA 1
ATOM 782 C C . GLN A 1 100 ? 3.334 1.790 5.957 1.00 82.69 100 GLN A C 1
ATOM 784 O O . GLN A 1 100 ? 3.028 2.966 5.781 1.00 82.69 100 GLN A O 1
ATOM 789 N N . ILE A 1 101 ? 4.111 1.391 6.963 1.00 84.25 101 ILE A N 1
ATOM 790 C CA . ILE A 1 101 ? 4.854 2.291 7.847 1.00 84.25 101 ILE A CA 1
ATOM 791 C C . ILE A 1 101 ? 6.332 2.031 7.583 1.00 84.25 101 ILE A C 1
ATOM 793 O O . ILE A 1 101 ? 6.820 0.925 7.830 1.00 84.25 101 ILE A O 1
ATOM 797 N N . GLU A 1 102 ? 7.039 3.019 7.050 1.00 80.06 102 GLU A N 1
ATOM 798 C CA . GLU A 1 102 ? 8.472 2.907 6.816 1.00 80.06 102 GLU A CA 1
ATOM 799 C C . GLU A 1 102 ? 9.244 3.348 8.064 1.00 80.06 102 GLU A C 1
ATOM 801 O O . GLU A 1 102 ? 9.010 4.444 8.590 1.00 80.06 102 GLU A O 1
ATOM 806 N N . PRO A 1 103 ? 10.162 2.503 8.574 1.00 72.31 103 PRO A N 1
ATOM 807 C CA . PRO A 1 103 ? 10.986 2.882 9.705 1.00 72.31 103 PRO A CA 1
ATOM 808 C C . PRO A 1 103 ? 11.937 4.020 9.303 1.00 72.31 103 PRO A C 1
ATOM 810 O O . PRO A 1 103 ? 12.413 4.052 8.164 1.00 72.31 103 PRO A O 1
ATOM 813 N N . PRO A 1 104 ? 12.264 4.925 10.239 1.00 74.38 104 PRO A N 1
ATOM 814 C CA . PRO A 1 104 ? 13.183 6.024 9.982 1.00 74.38 104 PRO A CA 1
ATOM 815 C C . PRO A 1 104 ? 14.555 5.488 9.543 1.00 74.38 104 PRO A C 1
ATOM 817 O O . PRO A 1 104 ? 15.171 4.686 10.248 1.00 74.38 104 PRO A O 1
ATOM 820 N N . LYS A 1 105 ? 15.043 5.926 8.378 1.00 63.78 105 LYS A N 1
ATOM 821 C CA . LYS A 1 105 ? 16.413 5.664 7.905 1.00 63.78 105 LYS A CA 1
ATOM 822 C C . LYS A 1 105 ? 17.280 6.891 8.171 1.00 63.78 105 LYS A C 1
ATOM 824 O O . LYS A 1 105 ? 16.847 8.000 7.888 1.00 63.78 105 LYS A O 1
ATOM 829 N N . ASP A 1 106 ? 18.478 6.692 8.722 1.00 52.44 106 ASP A N 1
ATOM 830 C CA . ASP A 1 106 ? 19.555 7.692 8.813 1.00 52.44 106 ASP A CA 1
ATOM 831 C C . ASP A 1 106 ? 19.107 9.124 9.174 1.00 52.44 106 ASP A C 1
ATOM 833 O O . ASP A 1 106 ? 19.322 10.080 8.433 1.00 52.44 106 ASP A O 1
ATOM 837 N N . GLY A 1 107 ? 18.468 9.285 10.337 1.00 56.50 107 GLY A N 1
ATOM 838 C CA . GLY A 1 107 ? 18.068 10.602 10.850 1.00 56.50 107 GLY A CA 1
ATOM 839 C C . GLY A 1 107 ? 16.829 11.220 10.189 1.00 56.50 107 GLY A C 1
ATOM 840 O O . GLY A 1 107 ? 16.485 12.352 10.524 1.00 56.50 107 GLY A O 1
ATOM 841 N N . CYS A 1 108 ? 16.145 10.506 9.290 1.00 55.66 108 CYS A N 1
ATOM 842 C CA . CYS A 1 108 ? 14.840 10.904 8.761 1.00 55.66 108 CYS A CA 1
ATOM 843 C C . CYS A 1 108 ? 13.682 10.481 9.677 1.00 55.66 108 CYS A C 1
ATOM 845 O O . CYS A 1 108 ? 13.809 9.568 10.490 1.00 55.66 108 CYS A O 1
ATOM 847 N N . SER A 1 109 ? 12.547 11.165 9.531 1.00 68.25 109 SER A N 1
ATOM 848 C CA . SER A 1 109 ? 11.311 10.920 10.275 1.00 68.25 109 SER A CA 1
ATOM 849 C C . SER A 1 109 ? 10.601 9.640 9.841 1.00 68.25 109 SER A C 1
ATOM 851 O O . SER A 1 109 ? 10.850 9.130 8.754 1.00 68.25 109 SER A O 1
ATOM 853 N N . LEU A 1 110 ? 9.660 9.161 10.657 1.00 80.44 110 LEU A N 1
ATOM 854 C CA . LEU A 1 110 ? 8.750 8.079 10.277 1.00 80.44 110 LEU A CA 1
ATOM 855 C C . LEU A 1 110 ? 7.875 8.506 9.084 1.00 80.44 110 LEU A C 1
ATOM 857 O O . LEU A 1 110 ? 7.247 9.570 9.129 1.00 80.44 110 LEU A O 1
ATOM 861 N N . THR A 1 111 ? 7.833 7.668 8.047 1.00 85.19 111 THR A N 1
ATOM 862 C CA . THR A 1 111 ? 7.060 7.908 6.821 1.00 85.19 111 THR A CA 1
ATOM 863 C C . THR A 1 111 ? 5.901 6.920 6.748 1.00 85.19 111 THR A C 1
ATOM 865 O O . THR A 1 111 ? 6.076 5.706 6.872 1.00 85.19 111 THR A O 1
ATOM 868 N N . LEU A 1 112 ? 4.695 7.446 6.561 1.00 85.00 112 LEU A N 1
ATOM 869 C CA . LEU A 1 112 ? 3.473 6.672 6.378 1.00 85.00 112 LEU A CA 1
ATOM 870 C C . LEU A 1 112 ? 3.134 6.608 4.890 1.00 85.00 112 LEU A C 1
ATOM 872 O O . LEU A 1 112 ? 3.087 7.643 4.233 1.00 85.00 112 LEU A O 1
ATOM 876 N N . VAL A 1 113 ? 2.875 5.413 4.367 1.00 84.31 113 VAL A N 1
ATOM 877 C CA . VAL A 1 113 ? 2.486 5.202 2.969 1.00 84.31 113 VAL A CA 1
ATOM 878 C C . VAL A 1 113 ? 1.004 4.877 2.924 1.00 84.31 113 VAL A C 1
ATOM 880 O O . VAL A 1 113 ? 0.584 3.790 3.324 1.00 84.31 113 VAL A O 1
ATOM 883 N N . PHE A 1 114 ? 0.204 5.815 2.439 1.00 85.00 114 PHE A N 1
ATOM 884 C CA . PHE A 1 114 ? -1.224 5.634 2.213 1.00 85.00 114 PHE A CA 1
ATOM 885 C C . PHE A 1 114 ? -1.492 5.193 0.781 1.00 85.00 114 PHE A C 1
ATOM 887 O O . PHE A 1 114 ? -0.760 5.575 -0.120 1.00 85.00 114 PHE A O 1
ATOM 894 N N . THR A 1 115 ? -2.553 4.428 0.558 1.00 79.81 115 THR A N 1
ATOM 895 C CA . THR A 1 115 ? -3.010 4.000 -0.762 1.00 79.81 115 THR A CA 1
ATOM 896 C C . THR A 1 115 ? -4.487 4.329 -0.920 1.00 79.81 115 THR A C 1
ATOM 898 O O . THR A 1 115 ? -5.289 4.009 -0.040 1.00 79.81 115 THR A O 1
ATOM 901 N N . ASP A 1 116 ? -4.857 4.986 -2.013 1.00 82.06 116 ASP A N 1
ATOM 902 C CA . ASP A 1 116 ? -6.259 5.273 -2.325 1.00 82.06 116 ASP A CA 1
ATOM 903 C C . ASP A 1 116 ? -6.983 4.062 -2.950 1.00 82.06 116 ASP A C 1
ATOM 905 O O . ASP A 1 116 ? -6.403 3.000 -3.194 1.00 82.06 116 ASP A O 1
ATOM 909 N N . ALA A 1 117 ? -8.274 4.221 -3.253 1.00 72.12 117 ALA A N 1
ATOM 910 C CA . ALA A 1 117 ? -9.070 3.189 -3.923 1.00 72.12 117 ALA A CA 1
ATOM 911 C C . ALA A 1 117 ? -8.604 2.864 -5.361 1.00 72.12 117 ALA A C 1
ATOM 913 O O . ALA A 1 117 ? -9.039 1.863 -5.932 1.00 72.12 117 ALA A O 1
ATOM 914 N N . ARG A 1 118 ? -7.745 3.698 -5.961 1.00 69.19 118 ARG A N 1
ATOM 915 C CA . ARG A 1 118 ? -7.185 3.529 -7.311 1.00 69.19 118 ARG A CA 1
ATOM 916 C C . ARG A 1 118 ? -5.802 2.867 -7.286 1.00 69.19 118 ARG A C 1
ATOM 918 O O . ARG A 1 118 ? -5.276 2.539 -8.347 1.00 69.19 118 ARG A O 1
ATOM 925 N N . GLY A 1 119 ? -5.227 2.642 -6.104 1.00 64.88 119 GLY A N 1
ATOM 926 C CA . GLY A 1 119 ? -3.886 2.086 -5.932 1.00 64.88 119 GLY A CA 1
ATOM 927 C C . GLY A 1 119 ? -2.760 3.127 -5.979 1.00 64.88 119 GLY A C 1
ATOM 928 O O . GLY A 1 119 ? -1.594 2.740 -6.047 1.00 64.88 119 GLY A O 1
ATOM 929 N N . GLN A 1 120 ? -3.072 4.427 -5.953 1.00 75.00 120 GLN A N 1
ATOM 930 C CA . GLN A 1 120 ? -2.086 5.505 -5.882 1.00 75.00 120 GLN A CA 1
ATOM 931 C C . GLN A 1 120 ? -1.541 5.621 -4.459 1.00 75.00 120 GLN A C 1
ATOM 933 O O . GLN A 1 120 ? -2.306 5.648 -3.495 1.00 75.00 120 GLN A O 1
ATOM 938 N N . CYS A 1 121 ? -0.213 5.683 -4.332 1.00 77.88 121 CYS A N 1
ATOM 939 C CA . CYS A 1 121 ? 0.462 5.770 -3.042 1.00 77.88 121 CYS A CA 1
ATOM 940 C C . CYS A 1 121 ? 0.843 7.213 -2.683 1.00 77.88 121 CYS A C 1
ATOM 942 O O . CYS A 1 121 ? 1.397 7.933 -3.513 1.00 77.88 121 CYS A O 1
ATOM 944 N N . TYR A 1 122 ? 0.628 7.586 -1.424 1.00 80.62 122 TYR A N 1
ATOM 945 C CA . TYR A 1 122 ? 0.936 8.892 -0.848 1.00 80.62 122 TYR A CA 1
ATOM 946 C C . TYR A 1 122 ? 1.874 8.714 0.342 1.00 80.62 122 TYR A C 1
ATOM 948 O O . TYR A 1 122 ? 1.518 8.067 1.327 1.00 80.62 122 TYR A O 1
ATOM 956 N N . ASN A 1 123 ? 3.063 9.306 0.257 1.00 83.75 123 ASN A N 1
ATOM 957 C CA . ASN A 1 123 ? 4.051 9.258 1.329 1.00 83.75 123 ASN A CA 1
ATOM 958 C C . ASN A 1 123 ? 3.901 10.486 2.223 1.00 83.75 123 ASN A C 1
ATOM 960 O O . ASN A 1 123 ? 3.982 11.622 1.756 1.00 83.75 123 ASN A O 1
ATOM 964 N N . VAL A 1 124 ? 3.710 10.252 3.515 1.00 83.44 124 VAL A N 1
ATOM 965 C CA . VAL A 1 124 ? 3.491 11.290 4.518 1.00 83.44 124 VAL A CA 1
ATOM 966 C C . VAL A 1 124 ? 4.602 11.201 5.550 1.00 83.44 124 VAL A C 1
ATOM 968 O O . VAL A 1 124 ? 4.620 10.307 6.396 1.00 83.44 124 VAL A O 1
ATOM 971 N N . ASP A 1 125 ? 5.526 12.152 5.484 1.00 85.62 125 ASP A N 1
ATOM 972 C CA . ASP A 1 125 ? 6.578 12.315 6.483 1.00 85.62 125 ASP A CA 1
ATOM 973 C C . ASP A 1 125 ? 6.003 13.024 7.713 1.00 85.62 125 ASP A C 1
ATOM 975 O O . ASP A 1 125 ? 5.641 14.202 7.641 1.00 85.62 125 ASP A O 1
ATOM 979 N N . LEU A 1 126 ? 5.939 12.338 8.857 1.00 81.50 126 LEU A N 1
ATOM 980 C CA . LEU A 1 126 ? 5.305 12.891 10.062 1.00 81.50 126 LEU A CA 1
ATOM 981 C C . LEU A 1 126 ? 5.955 14.186 10.565 1.00 81.50 126 LEU A C 1
ATOM 983 O O . LEU A 1 126 ? 5.265 15.029 11.138 1.00 81.50 126 LEU A O 1
ATOM 987 N N . ASP A 1 127 ? 7.257 14.379 10.337 1.00 82.00 127 ASP A N 1
ATOM 988 C CA . ASP A 1 127 ? 7.945 15.612 10.738 1.00 82.00 127 ASP A CA 1
ATOM 989 C C . ASP A 1 127 ? 7.576 16.818 9.872 1.00 82.00 127 ASP A C 1
ATOM 991 O O . ASP A 1 127 ? 7.727 17.955 10.317 1.00 82.00 127 ASP A O 1
ATOM 995 N N . LYS A 1 128 ? 7.067 16.580 8.659 1.00 81.75 128 LYS A N 1
ATOM 996 C CA . LYS A 1 128 ? 6.605 17.632 7.746 1.00 81.75 128 LYS A CA 1
ATOM 997 C C . LYS A 1 128 ? 5.130 17.978 7.945 1.00 81.75 128 LYS A C 1
ATOM 999 O O . LYS A 1 128 ? 4.668 18.961 7.371 1.00 81.75 128 LYS A O 1
ATOM 1004 N N . VAL A 1 129 ? 4.394 17.202 8.745 1.00 82.12 129 VAL A N 1
ATOM 1005 C CA . VAL A 1 129 ? 3.003 17.512 9.092 1.00 82.12 129 VAL A CA 1
ATOM 1006 C C . VAL A 1 129 ? 2.996 18.678 10.087 1.00 82.12 129 VAL A C 1
ATOM 1008 O O . VAL A 1 129 ? 3.570 18.542 11.174 1.00 82.12 129 VAL A O 1
ATOM 1011 N N . PRO A 1 130 ? 2.363 19.819 9.751 1.00 81.44 130 PRO A N 1
ATOM 1012 C CA . PRO A 1 130 ? 2.307 20.959 10.653 1.00 81.44 130 PRO A CA 1
ATOM 1013 C C . PRO A 1 130 ? 1.614 20.574 11.967 1.00 81.44 130 PRO A C 1
ATOM 1015 O O . PRO A 1 130 ? 0.563 19.927 11.929 1.00 81.44 130 PRO A O 1
ATOM 1018 N N . PRO A 1 131 ? 2.167 20.953 13.131 1.00 72.25 131 PRO A N 1
ATOM 1019 C CA . PRO A 1 131 ? 1.605 20.568 14.422 1.00 72.25 131 PRO A CA 1
ATOM 1020 C C . PRO A 1 131 ? 0.198 21.141 14.644 1.00 72.25 131 PRO A C 1
ATOM 1022 O O . PRO A 1 131 ? -0.604 20.525 15.337 1.00 72.25 131 PRO A O 1
ATOM 1025 N N . GLU A 1 132 ? -0.131 22.270 14.022 1.00 76.50 132 GLU A N 1
ATOM 1026 C CA . GLU A 1 132 ? -1.453 22.900 14.044 1.00 76.50 132 GLU A CA 1
ATOM 1027 C C . GLU A 1 132 ? -2.465 22.317 13.044 1.00 76.50 132 GLU A C 1
ATOM 1029 O O . GLU A 1 132 ? -3.637 22.690 13.087 1.00 76.50 132 GLU A O 1
ATOM 1034 N N . LEU A 1 133 ? -2.040 21.440 12.126 1.00 81.44 133 LEU A N 1
ATOM 1035 C CA . LEU A 1 133 ? -2.932 20.876 11.116 1.00 81.44 133 LEU A CA 1
ATOM 1036 C C . LEU A 1 133 ? -3.863 19.856 11.766 1.00 81.44 133 LEU A C 1
ATOM 1038 O O . LEU A 1 133 ? -3.380 18.908 12.374 1.00 81.44 133 LEU A O 1
ATOM 1042 N N . THR A 1 134 ? -5.177 19.999 11.604 1.00 83.12 134 THR A N 1
ATOM 1043 C CA . THR A 1 134 ? -6.140 19.021 12.130 1.00 83.12 134 THR A CA 1
ATOM 1044 C C . THR A 1 134 ? -6.240 17.792 11.222 1.00 83.12 134 THR A C 1
ATOM 1046 O O . THR A 1 134 ? -5.913 17.851 10.035 1.00 83.12 134 THR A O 1
ATOM 1049 N N . ILE A 1 135 ? -6.706 16.657 11.756 1.00 81.88 135 ILE A N 1
ATOM 1050 C CA . ILE A 1 135 ? -6.909 15.447 10.942 1.00 81.88 135 ILE A CA 1
ATOM 1051 C C . ILE A 1 135 ? -7.989 15.637 9.865 1.00 81.88 135 ILE A C 1
ATOM 1053 O O . ILE A 1 135 ? -7.874 15.075 8.777 1.00 81.88 135 ILE A O 1
ATOM 1057 N N . GLU A 1 136 ? -9.003 16.460 10.138 1.00 77.94 136 GLU A N 1
ATOM 1058 C CA . GLU A 1 136 ? -10.054 16.809 9.176 1.00 77.94 136 GLU A CA 1
ATOM 1059 C C . GLU A 1 136 ? -9.470 17.617 8.011 1.00 77.94 136 GLU A C 1
ATOM 1061 O O . GLU A 1 136 ? -9.651 17.240 6.854 1.00 77.94 136 GLU A O 1
ATOM 1066 N N . ASP A 1 137 ? -8.678 18.656 8.304 1.00 80.56 137 ASP A N 1
ATOM 1067 C CA . ASP A 1 137 ? -8.000 19.458 7.277 1.00 80.56 137 ASP A CA 1
ATOM 1068 C C . ASP A 1 137 ? -7.002 18.623 6.470 1.00 80.56 137 ASP A C 1
ATOM 1070 O O . ASP A 1 137 ? -6.890 18.776 5.254 1.00 80.56 137 ASP A O 1
ATOM 1074 N N . PHE A 1 138 ? -6.272 17.727 7.136 1.00 84.44 138 PHE A N 1
ATOM 1075 C CA . PHE A 1 138 ? -5.348 16.804 6.484 1.00 84.44 138 PHE A CA 1
ATOM 1076 C C . PHE A 1 138 ? -6.080 15.867 5.513 1.00 84.44 138 PHE A C 1
ATOM 1078 O O . PHE A 1 138 ? -5.665 15.714 4.364 1.00 84.44 138 PHE A O 1
ATOM 1085 N N . THR A 1 139 ? -7.206 15.294 5.942 1.00 80.56 139 THR A N 1
ATOM 1086 C CA . THR A 1 139 ? -8.021 14.392 5.115 1.00 80.56 139 THR A CA 1
ATOM 1087 C C . THR A 1 139 ? -8.670 15.140 3.948 1.00 80.56 139 THR A C 1
ATOM 1089 O O . THR A 1 139 ? -8.682 14.631 2.831 1.00 80.56 139 THR A O 1
ATOM 1092 N N . GLN A 1 140 ? -9.133 16.377 4.162 1.00 78.56 140 GLN A N 1
ATOM 1093 C CA . GLN A 1 140 ? -9.656 17.242 3.099 1.00 78.56 140 GLN A CA 1
ATOM 1094 C C . GLN A 1 140 ? -8.588 17.625 2.071 1.00 78.56 140 GLN A C 1
ATOM 1096 O O . GLN A 1 140 ? -8.874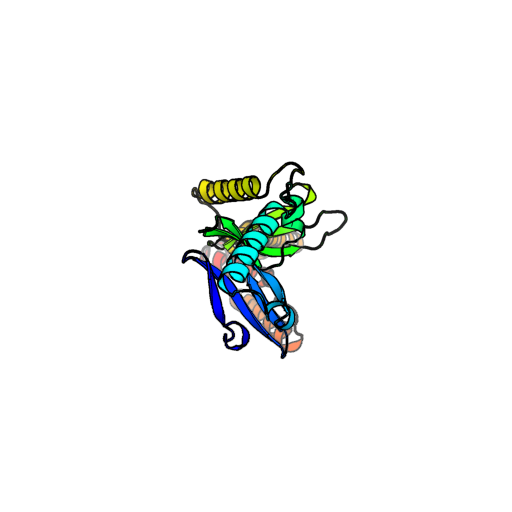 17.648 0.874 1.00 78.56 140 GLN A O 1
ATOM 1101 N N . ARG A 1 141 ? -7.344 17.878 2.497 1.00 80.81 141 ARG A N 1
ATOM 1102 C CA . ARG A 1 141 ? -6.226 18.116 1.569 1.00 80.81 141 ARG A CA 1
ATOM 1103 C C . ARG A 1 141 ? -5.938 16.887 0.716 1.00 80.81 141 ARG A C 1
ATOM 1105 O O . ARG A 1 141 ? -5.898 17.019 -0.499 1.00 80.81 141 ARG A O 1
ATOM 1112 N N . LEU A 1 142 ? -5.854 15.702 1.323 1.00 76.75 142 LEU A N 1
ATOM 1113 C CA . LEU A 1 142 ? -5.693 14.441 0.586 1.00 76.75 142 LEU A CA 1
ATOM 1114 C C . LEU A 1 142 ? -6.852 14.178 -0.384 1.00 76.75 142 LEU A C 1
ATOM 1116 O O . LEU A 1 142 ? -6.636 13.708 -1.500 1.00 76.75 142 LEU A O 1
ATOM 1120 N N . LYS A 1 143 ? -8.084 14.512 0.012 1.00 74.06 143 LYS A N 1
ATOM 1121 C CA . LYS A 1 143 ? -9.269 14.430 -0.852 1.00 74.06 143 LYS A CA 1
ATOM 1122 C C . LYS A 1 143 ? -9.175 15.397 -2.036 1.00 74.06 143 LYS A C 1
ATOM 1124 O O . LYS A 1 143 ? -9.425 15.025 -3.173 1.00 74.06 143 LYS A O 1
ATOM 1129 N N . THR A 1 144 ? -8.737 16.625 -1.781 1.00 70.00 144 THR A N 1
ATOM 1130 C CA . THR A 1 144 ? -8.539 17.630 -2.831 1.00 70.00 144 THR A CA 1
ATOM 1131 C C . THR A 1 144 ? -7.408 17.223 -3.778 1.00 70.00 144 THR A C 1
ATOM 1133 O O . THR A 1 144 ? -7.552 17.406 -4.978 1.00 70.00 144 THR A O 1
ATOM 1136 N N . GLU A 1 145 ? -6.322 16.628 -3.280 1.00 66.94 145 GLU A N 1
ATOM 1137 C CA . GLU A 1 145 ? -5.211 16.113 -4.095 1.00 66.94 145 GLU A CA 1
ATOM 1138 C C . GLU A 1 145 ? -5.638 14.900 -4.943 1.00 66.94 145 GLU A C 1
ATOM 1140 O O . GLU A 1 145 ? -5.384 14.876 -6.144 1.00 66.94 145 GLU A O 1
ATOM 1145 N N . THR A 1 146 ? -6.387 13.946 -4.375 1.00 63.09 146 THR A N 1
ATOM 1146 C CA . THR A 1 146 ? -6.966 12.799 -5.117 1.00 63.09 146 THR A CA 1
ATOM 1147 C C . THR A 1 146 ? -8.008 13.216 -6.171 1.00 63.09 146 THR A C 1
ATOM 1149 O O . THR A 1 146 ? -8.176 12.535 -7.191 1.00 63.09 146 THR A O 1
ATOM 1152 N N . GLU A 1 147 ? -8.715 14.331 -5.952 1.00 61.50 147 GLU A N 1
ATOM 1153 C CA . GLU A 1 147 ? -9.692 14.903 -6.888 1.00 61.50 147 GLU A CA 1
ATOM 1154 C C . GLU A 1 147 ? -9.054 15.841 -7.934 1.00 61.50 147 GLU A C 1
ATOM 1156 O O . GLU A 1 147 ? -9.487 15.842 -9.087 1.00 61.50 147 GLU A O 1
ATOM 1161 N N . GLN A 1 148 ? -8.011 16.607 -7.585 1.00 52.56 148 GLN A N 1
ATOM 1162 C CA . GLN A 1 148 ? -7.267 17.481 -8.509 1.00 52.56 148 GLN A CA 1
ATOM 1163 C C . GLN A 1 148 ? -6.333 16.694 -9.441 1.00 52.56 148 GLN A C 1
ATOM 1165 O O . GLN A 1 148 ? -6.165 17.096 -10.594 1.00 52.56 148 GLN A O 1
ATOM 1170 N N . ASP A 1 149 ? -5.852 15.519 -9.021 1.00 46.56 149 ASP A N 1
ATOM 1171 C CA . ASP A 1 149 ? -5.151 14.547 -9.877 1.00 46.56 149 ASP A CA 1
ATOM 1172 C C . ASP A 1 149 ? -6.082 13.833 -10.888 1.00 46.56 149 ASP A C 1
ATOM 1174 O O . ASP A 1 149 ? -5.657 12.946 -11.631 1.00 46.56 149 ASP A O 1
ATOM 1178 N N . ALA A 1 150 ? -7.357 14.239 -11.006 1.00 45.09 150 ALA A N 1
ATOM 1179 C CA . ALA A 1 150 ? -8.238 13.812 -12.101 1.00 45.09 150 ALA A CA 1
ATOM 1180 C C . ALA A 1 150 ? -7.762 14.274 -13.499 1.00 45.09 150 ALA A C 1
ATOM 1182 O O . ALA A 1 150 ? -8.345 13.873 -14.509 1.00 45.09 150 ALA A O 1
ATOM 1183 N N . ILE A 1 151 ? -6.689 15.069 -13.585 1.00 46.97 151 ILE A N 1
ATOM 1184 C CA . ILE A 1 151 ? -5.941 15.307 -14.823 1.00 46.97 151 ILE A CA 1
ATOM 1185 C C . ILE A 1 151 ? -4.687 14.417 -14.813 1.00 46.97 151 ILE A C 1
ATOM 1187 O O . ILE A 1 151 ? -3.592 14.826 -14.445 1.00 46.97 151 ILE A O 1
ATOM 1191 N N . VAL A 1 152 ? -4.894 13.170 -15.236 1.00 48.53 152 VAL A N 1
ATOM 1192 C CA . VAL A 1 152 ? -3.887 12.148 -15.584 1.00 48.53 152 VAL A CA 1
ATOM 1193 C C . VAL A 1 152 ? -2.796 12.773 -16.483 1.00 48.53 152 VAL A C 1
ATOM 1195 O O . VAL A 1 152 ? -3.136 13.462 -17.449 1.00 48.53 152 VAL A O 1
ATOM 1198 N N . PRO A 1 153 ? -1.497 12.559 -16.185 1.00 45.09 153 PRO A N 1
ATOM 1199 C CA . PRO A 1 153 ? -0.867 11.280 -16.491 1.00 45.09 153 PRO A CA 1
ATOM 1200 C C . PRO A 1 153 ? -0.019 10.734 -15.342 1.00 45.09 153 PRO A C 1
ATOM 1202 O O . PRO A 1 153 ? 1.187 10.956 -15.275 1.00 45.09 153 PRO A O 1
ATOM 1205 N N . THR A 1 154 ? -0.634 9.932 -14.472 1.00 52.56 154 THR A N 1
ATOM 1206 C CA . THR A 1 154 ? 0.100 8.961 -13.656 1.00 52.56 154 THR A CA 1
ATOM 1207 C C . THR A 1 154 ? 0.520 7.840 -14.590 1.00 52.56 154 THR A C 1
ATOM 1209 O O . THR A 1 154 ? -0.243 6.920 -14.894 1.00 52.56 154 THR A O 1
ATOM 1212 N N . GLU A 1 155 ? 1.725 7.950 -15.130 1.00 52.97 155 GLU A N 1
ATOM 1213 C CA . GLU A 1 155 ? 2.326 6.827 -15.819 1.00 52.97 155 GLU A CA 1
ATOM 1214 C C . GLU A 1 155 ? 2.297 5.596 -14.897 1.00 52.97 155 GLU A C 1
ATOM 1216 O O . GLU A 1 155 ? 2.641 5.710 -13.715 1.00 52.97 155 GLU A O 1
ATOM 1221 N N . PRO A 1 156 ? 1.848 4.424 -15.389 1.00 63.22 156 PRO A N 1
ATOM 1222 C CA . PRO A 1 156 ? 1.798 3.206 -14.591 1.00 63.22 156 PRO A CA 1
ATOM 1223 C C . PRO A 1 156 ? 3.121 2.979 -13.858 1.00 63.22 156 PRO A C 1
ATOM 1225 O O . PRO A 1 156 ? 4.178 3.244 -14.418 1.00 63.22 156 PRO A O 1
ATOM 1228 N N . VAL A 1 157 ? 3.100 2.432 -12.641 1.00 62.12 157 VAL A N 1
ATOM 1229 C CA . VAL A 1 157 ? 4.324 2.160 -11.851 1.00 62.12 157 VAL A CA 1
ATOM 1230 C C . VAL A 1 157 ? 5.383 1.410 -12.667 1.00 62.12 157 VAL A C 1
ATOM 1232 O O . VAL A 1 157 ? 6.575 1.681 -12.547 1.00 62.12 157 VAL A O 1
ATOM 1235 N N . LEU A 1 158 ? 4.939 0.508 -13.546 1.00 58.84 158 LEU A N 1
ATOM 1236 C CA . LEU A 1 158 ? 5.805 -0.185 -14.492 1.00 58.84 158 LEU A CA 1
ATOM 1237 C C . LEU A 1 158 ? 6.444 0.772 -15.510 1.00 58.84 158 LEU A C 1
ATOM 1239 O O . LEU A 1 158 ? 7.636 0.667 -15.767 1.00 58.84 158 LEU A O 1
ATOM 1243 N N . LEU A 1 159 ? 5.677 1.714 -16.061 1.00 59.62 159 LEU A N 1
ATOM 1244 C CA . LEU A 1 159 ? 6.164 2.740 -16.980 1.00 59.62 159 LEU A CA 1
ATOM 1245 C C . LEU A 1 159 ? 7.154 3.686 -16.283 1.00 59.62 159 LEU A C 1
ATOM 1247 O O . LEU A 1 159 ? 8.229 3.918 -16.825 1.00 59.62 159 LEU A O 1
ATOM 1251 N N . ARG A 1 160 ? 6.873 4.106 -15.042 1.00 66.50 160 ARG A N 1
ATOM 1252 C CA . ARG A 1 160 ? 7.815 4.896 -14.235 1.00 66.50 160 ARG A CA 1
ATOM 1253 C C . ARG A 1 160 ? 9.107 4.130 -13.946 1.00 66.50 160 ARG A C 1
ATOM 1255 O O . ARG A 1 160 ? 10.189 4.670 -14.128 1.00 66.50 160 ARG A O 1
ATOM 1262 N N . TYR A 1 161 ? 9.019 2.852 -13.567 1.00 72.50 161 TYR A N 1
ATOM 1263 C CA . TYR A 1 161 ? 10.199 1.990 -13.428 1.00 72.50 161 TYR A CA 1
ATOM 1264 C C . TYR A 1 161 ? 10.978 1.886 -14.745 1.00 72.50 161 TYR A C 1
ATOM 1266 O O . TYR A 1 161 ? 12.207 1.973 -14.753 1.00 72.50 161 TYR A O 1
ATOM 1274 N N . PHE A 1 162 ? 10.281 1.744 -15.875 1.00 69.31 162 PHE A N 1
ATOM 1275 C CA . PHE A 1 162 ? 10.937 1.731 -17.175 1.00 69.31 162 PHE A CA 1
ATOM 1276 C C . PHE A 1 162 ? 11.687 3.039 -17.443 1.00 69.31 162 PHE A C 1
ATOM 1278 O O . PHE A 1 162 ? 12.853 2.993 -17.826 1.00 69.31 162 PHE A O 1
ATOM 1285 N N . GLN A 1 163 ? 11.057 4.186 -17.203 1.00 68.94 163 GLN A N 1
ATOM 1286 C CA . GLN A 1 163 ? 11.628 5.496 -17.507 1.00 68.94 163 GLN A CA 1
ATOM 1287 C C . GLN A 1 163 ? 12.732 5.940 -16.547 1.00 68.94 163 GLN A C 1
ATOM 1289 O O . GLN A 1 163 ? 13.762 6.437 -16.996 1.00 68.94 163 GLN A O 1
ATOM 1294 N N . GLU A 1 164 ? 12.537 5.767 -15.243 1.00 75.12 164 GLU A N 1
ATOM 1295 C CA . GLU A 1 164 ? 13.419 6.340 -14.220 1.00 75.12 164 GLU A CA 1
ATOM 1296 C C . GLU A 1 164 ? 14.552 5.392 -13.812 1.00 75.12 164 GLU A C 1
ATOM 1298 O O . GLU A 1 164 ? 15.636 5.835 -13.440 1.00 75.12 164 GLU A O 1
ATOM 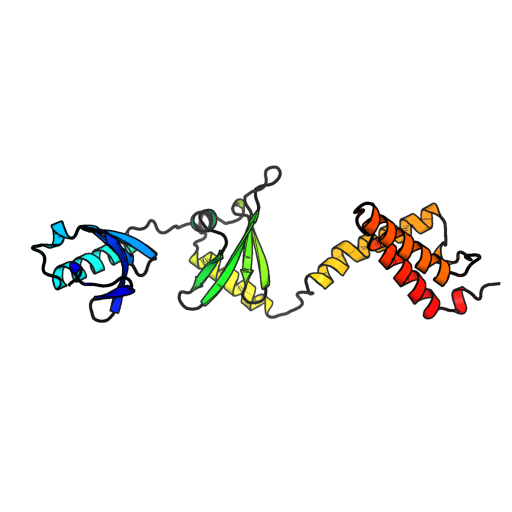1303 N N . GLU A 1 165 ? 14.330 4.079 -13.894 1.00 71.88 165 GLU A N 1
ATOM 1304 C CA . GLU A 1 165 ? 15.265 3.074 -13.381 1.00 71.88 165 GLU A CA 1
ATOM 1305 C C . GLU A 1 165 ? 15.875 2.242 -14.511 1.00 71.88 165 GLU A C 1
ATOM 1307 O O . GLU A 1 165 ? 17.098 2.135 -14.629 1.00 71.88 165 GLU A O 1
ATOM 1312 N N . PHE A 1 166 ? 15.036 1.642 -15.353 1.00 72.31 166 PHE A N 1
ATOM 1313 C CA . PHE A 1 166 ? 15.477 0.657 -16.335 1.00 72.31 166 PHE A CA 1
ATOM 1314 C C . PHE A 1 166 ? 16.182 1.290 -17.538 1.00 72.31 166 PHE A C 1
ATOM 1316 O O . PHE A 1 166 ? 17.311 0.906 -17.840 1.00 72.31 166 PHE A O 1
ATOM 1323 N N . ILE A 1 167 ? 15.556 2.266 -18.210 1.00 73.06 167 ILE A N 1
ATOM 1324 C CA . ILE A 1 167 ? 16.118 2.945 -19.388 1.00 73.06 167 ILE A CA 1
ATOM 1325 C C . ILE A 1 167 ? 17.469 3.596 -19.054 1.00 73.06 167 ILE A C 1
ATOM 1327 O O . ILE A 1 167 ? 18.427 3.343 -19.786 1.00 73.06 167 ILE A O 1
ATOM 1331 N N . PRO A 1 168 ? 17.632 4.346 -17.945 1.00 75.75 168 PRO A N 1
ATOM 1332 C CA . PRO A 1 168 ? 18.923 4.938 -17.605 1.00 75.75 168 PRO A CA 1
ATOM 1333 C C . PRO A 1 168 ? 20.012 3.892 -17.343 1.00 75.75 168 PRO A C 1
ATOM 1335 O O . PRO A 1 168 ? 21.138 4.052 -17.813 1.00 75.75 168 PRO A O 1
ATOM 1338 N N . LYS A 1 169 ? 19.689 2.789 -16.651 1.00 74.25 169 LYS A N 1
ATOM 1339 C CA . LYS A 1 169 ? 20.636 1.682 -16.412 1.00 74.25 169 LYS A CA 1
ATOM 1340 C C . LYS A 1 169 ? 21.015 0.966 -17.704 1.00 74.25 169 LYS A C 1
ATOM 1342 O O . LYS A 1 169 ? 22.182 0.628 -17.886 1.00 74.25 169 LYS A O 1
ATOM 1347 N N . MET A 1 170 ? 20.055 0.774 -18.605 1.00 71.69 170 MET A N 1
ATOM 1348 C CA . MET A 1 170 ? 20.288 0.220 -19.935 1.00 71.69 170 MET A CA 1
ATOM 1349 C C . MET A 1 170 ? 21.210 1.118 -20.759 1.00 71.69 170 MET A C 1
ATOM 1351 O O . MET A 1 170 ? 22.240 0.647 -21.228 1.00 71.69 170 MET A O 1
ATOM 1355 N N . LEU A 1 171 ? 20.914 2.415 -20.865 1.00 70.75 171 LEU A N 1
ATOM 1356 C CA . LEU A 1 171 ? 21.754 3.371 -21.593 1.00 70.75 171 LEU A CA 1
ATOM 1357 C C . LEU A 1 171 ? 23.168 3.466 -21.002 1.00 70.75 171 LEU A C 1
ATOM 1359 O O . LEU A 1 171 ? 24.146 3.504 -21.747 1.00 70.75 171 LEU A O 1
ATOM 1363 N N . ALA A 1 172 ? 23.300 3.444 -19.672 1.00 70.50 172 ALA A N 1
ATOM 1364 C CA . ALA A 1 172 ? 24.599 3.421 -19.004 1.00 70.50 172 ALA A CA 1
ATOM 1365 C C . ALA A 1 172 ? 25.380 2.131 -19.302 1.00 70.50 172 ALA A C 1
ATOM 1367 O O . ALA A 1 172 ? 26.581 2.192 -19.562 1.00 70.50 172 ALA A O 1
ATOM 1368 N N . GLN A 1 173 ? 24.712 0.974 -19.307 1.00 66.62 173 GLN A N 1
ATOM 1369 C CA . GLN A 1 173 ? 25.320 -0.302 -19.684 1.00 66.62 173 GLN A CA 1
ATOM 1370 C C . GLN A 1 173 ? 25.776 -0.285 -21.150 1.00 66.62 173 GLN A C 1
ATOM 1372 O O . GLN A 1 173 ? 26.916 -0.646 -21.424 1.00 66.62 173 GLN A O 1
ATOM 1377 N N . MET A 1 174 ? 24.950 0.223 -22.070 1.00 66.38 174 MET A N 1
ATOM 1378 C CA . MET A 1 174 ? 25.310 0.376 -23.484 1.00 66.38 174 MET A CA 1
ATOM 1379 C C . MET A 1 174 ? 26.527 1.293 -23.668 1.00 66.38 174 MET A C 1
ATOM 1381 O O . MET A 1 174 ? 27.440 0.960 -24.417 1.00 66.38 174 MET A O 1
ATOM 1385 N N . ALA A 1 175 ? 26.584 2.420 -22.950 1.00 67.88 175 ALA A N 1
ATOM 1386 C CA . ALA A 1 175 ? 27.729 3.331 -22.985 1.00 67.88 175 ALA A CA 1
ATOM 1387 C C . ALA A 1 175 ? 29.004 2.699 -22.395 1.00 67.88 175 ALA A C 1
ATOM 1389 O O . ALA A 1 175 ? 30.108 2.926 -22.894 1.00 67.88 175 ALA A O 1
ATOM 1390 N N . LEU A 1 176 ? 28.874 1.893 -21.336 1.00 64.12 176 LEU A N 1
ATOM 1391 C CA . LEU A 1 176 ? 29.986 1.132 -20.764 1.00 64.12 176 LEU A CA 1
ATOM 1392 C C . LEU A 1 176 ? 30.502 0.065 -21.731 1.00 64.12 176 LEU A C 1
ATOM 1394 O O . LEU A 1 176 ? 31.716 -0.074 -21.876 1.00 64.12 176 LEU A O 1
ATOM 1398 N N . ASP A 1 177 ? 29.604 -0.657 -22.397 1.00 61.19 177 ASP A N 1
ATOM 1399 C CA . ASP A 1 177 ? 29.963 -1.687 -23.369 1.00 61.19 177 ASP A CA 1
ATOM 1400 C C . ASP A 1 177 ? 30.612 -1.068 -24.613 1.00 61.19 177 ASP A C 1
ATOM 1402 O O . ASP A 1 177 ? 31.658 -1.556 -25.047 1.00 61.19 177 ASP A O 1
ATOM 1406 N N . GLN A 1 178 ? 30.105 0.078 -25.086 1.00 64.00 178 GLN A N 1
ATOM 1407 C CA . GLN A 1 178 ? 30.740 0.883 -26.134 1.00 64.00 178 GLN A CA 1
ATOM 1408 C C . GLN A 1 178 ? 32.177 1.272 -25.764 1.00 64.00 178 GLN A C 1
ATOM 1410 O O . GLN A 1 178 ? 33.098 1.140 -26.566 1.00 64.00 178 GLN A O 1
ATOM 1415 N N . ASN A 1 179 ? 32.397 1.728 -24.529 1.00 65.88 179 ASN A N 1
ATOM 1416 C CA . ASN A 1 179 ? 33.724 2.140 -24.070 1.00 65.88 179 ASN A CA 1
ATOM 1417 C C . ASN A 1 179 ? 34.687 0.961 -23.865 1.00 65.88 179 ASN A C 1
ATOM 1419 O O . ASN A 1 179 ? 35.890 1.110 -24.071 1.00 65.88 179 ASN A O 1
ATOM 1423 N N . ARG A 1 180 ? 34.191 -0.198 -23.411 1.00 57.81 180 ARG A N 1
ATOM 1424 C CA . ARG A 1 180 ? 35.029 -1.377 -23.136 1.00 57.81 180 ARG A CA 1
ATOM 1425 C C . ARG A 1 180 ? 35.391 -2.163 -24.381 1.00 57.81 180 ARG A C 1
ATOM 1427 O O . ARG A 1 180 ? 36.487 -2.715 -24.442 1.00 57.81 180 ARG A O 1
ATOM 1434 N N . TYR A 1 181 ? 34.453 -2.273 -25.307 1.00 56.94 181 TYR A N 1
ATOM 1435 C CA . TYR A 1 181 ? 34.518 -3.244 -26.388 1.00 56.94 181 TYR A CA 1
ATOM 1436 C C . TYR A 1 181 ? 34.319 -2.608 -27.776 1.00 56.94 181 TYR A C 1
ATOM 1438 O O . TYR A 1 181 ? 34.437 -3.313 -28.774 1.00 56.94 181 TYR A O 1
ATOM 1446 N N . GLY A 1 182 ? 34.067 -1.294 -27.862 1.00 61.84 182 GLY A N 1
ATOM 1447 C CA . GLY A 1 182 ? 33.749 -0.600 -29.115 1.00 61.84 182 GLY A CA 1
ATOM 1448 C C . GLY A 1 182 ? 32.323 -0.885 -29.594 1.00 61.84 182 GLY A C 1
ATOM 1449 O O . GLY A 1 182 ? 31.464 -1.244 -28.786 1.00 61.84 182 GLY A O 1
ATOM 1450 N N . ASP A 1 183 ? 32.085 -0.771 -30.908 1.00 59.62 183 ASP A N 1
ATOM 1451 C CA . ASP A 1 183 ? 30.809 -1.096 -31.573 1.00 59.62 183 ASP A CA 1
ATOM 1452 C C . ASP A 1 183 ? 30.517 -2.609 -31.534 1.00 59.62 183 ASP A C 1
ATOM 1454 O O . ASP A 1 183 ? 30.468 -3.307 -32.544 1.00 59.62 183 ASP A O 1
AT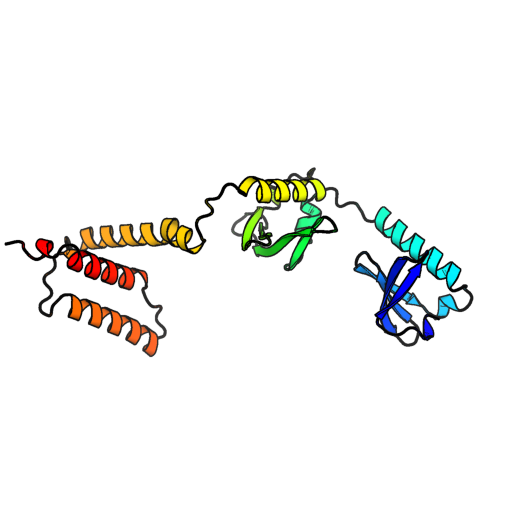OM 1458 N N . THR A 1 184 ? 30.290 -3.149 -30.340 1.00 54.06 184 THR A N 1
ATOM 1459 C CA . THR A 1 184 ? 29.900 -4.554 -30.122 1.00 54.06 184 THR A CA 1
ATOM 1460 C C . THR A 1 184 ? 28.582 -4.923 -30.792 1.00 54.06 184 THR A C 1
ATOM 1462 O O . THR A 1 184 ? 28.337 -6.087 -31.093 1.00 54.06 184 THR A O 1
ATOM 1465 N N . TRP A 1 185 ? 27.770 -3.919 -31.117 1.00 56.97 185 TRP A N 1
ATOM 1466 C CA . TRP A 1 185 ? 26.550 -4.010 -31.917 1.00 56.97 185 TRP A CA 1
ATOM 1467 C C . TRP A 1 185 ? 26.819 -4.472 -33.355 1.00 56.97 185 TRP A C 1
ATOM 1469 O O . TRP A 1 185 ? 25.933 -5.058 -33.979 1.00 56.97 185 TRP A O 1
ATOM 1479 N N . LEU A 1 186 ? 28.043 -4.269 -33.854 1.00 57.69 186 LEU A N 1
ATOM 1480 C CA . LEU A 1 186 ? 28.530 -4.673 -35.176 1.00 57.69 186 LEU A CA 1
ATOM 1481 C C . LEU A 1 186 ? 29.514 -5.848 -35.109 1.00 57.69 186 LEU A C 1
ATOM 1483 O O . LEU A 1 186 ? 30.086 -6.219 -36.130 1.00 57.69 186 LEU A O 1
ATOM 1487 N N . MET A 1 187 ? 29.716 -6.458 -33.933 1.00 62.44 187 MET A N 1
ATOM 1488 C CA . MET A 1 187 ? 30.554 -7.650 -33.855 1.00 62.44 187 MET A CA 1
ATOM 1489 C C . MET A 1 187 ? 29.969 -8.763 -34.718 1.00 62.44 187 MET A C 1
ATOM 1491 O O . MET A 1 187 ? 28.787 -9.121 -34.604 1.00 62.44 187 MET A O 1
ATOM 1495 N N . ASP A 1 188 ? 30.835 -9.304 -35.566 1.00 61.22 188 ASP A N 1
ATOM 1496 C CA . ASP A 1 188 ? 30.551 -10.496 -36.336 1.00 61.22 188 ASP A CA 1
ATOM 1497 C C . ASP A 1 188 ? 30.827 -11.709 -35.445 1.00 61.22 188 ASP A C 1
ATOM 1499 O O . ASP A 1 188 ? 31.966 -12.000 -35.066 1.00 61.22 188 ASP A O 1
ATOM 1503 N N . TYR A 1 189 ? 29.753 -12.357 -35.004 1.00 68.69 189 TYR A N 1
ATOM 1504 C CA . TYR A 1 189 ? 29.847 -13.578 -34.219 1.00 68.69 189 TYR A CA 1
ATOM 1505 C C . TYR A 1 189 ? 30.001 -14.738 -35.193 1.00 68.69 189 TYR A C 1
ATOM 1507 O O . TYR A 1 189 ? 29.124 -14.949 -36.025 1.00 68.69 189 TYR A O 1
ATOM 1515 N N . THR A 1 190 ? 31.072 -15.521 -35.051 1.00 70.19 190 THR A N 1
ATOM 1516 C CA . THR A 1 190 ? 31.406 -16.640 -35.950 1.00 70.19 190 THR A CA 1
ATOM 1517 C C . THR A 1 190 ? 30.246 -17.619 -36.167 1.00 70.19 190 THR A C 1
ATOM 1519 O O . THR A 1 190 ? 30.127 -18.213 -37.234 1.00 70.19 190 THR A O 1
ATOM 1522 N N . GLU A 1 191 ? 29.383 -17.783 -35.163 1.00 73.56 191 GLU A N 1
ATOM 1523 C CA . GLU A 1 191 ? 28.247 -18.715 -35.174 1.00 73.56 191 GLU A CA 1
ATOM 1524 C C . GLU A 1 191 ? 26.893 -18.031 -35.441 1.00 73.56 191 GLU A C 1
ATOM 1526 O O . GLU A 1 191 ? 25.840 -18.670 -35.409 1.00 73.56 191 GLU A O 1
ATOM 1531 N N . GLY A 1 192 ? 26.914 -16.726 -35.722 1.00 72.62 192 GLY A N 1
ATOM 1532 C CA . GLY A 1 192 ? 25.738 -15.878 -35.861 1.00 72.62 192 GLY A CA 1
ATOM 1533 C C . GLY A 1 192 ? 25.264 -15.284 -34.531 1.00 72.62 192 GLY A C 1
ATOM 1534 O O . GLY A 1 192 ? 25.362 -15.893 -33.464 1.00 72.62 192 GLY A O 1
ATOM 1535 N N . LEU A 1 193 ? 24.720 -14.065 -34.598 1.00 72.06 193 LEU A N 1
ATOM 1536 C CA . LEU A 1 193 ? 24.225 -13.337 -33.424 1.00 72.06 193 LEU A CA 1
ATOM 1537 C C . LEU A 1 193 ? 23.104 -14.093 -32.700 1.00 72.06 193 LEU A C 1
ATOM 1539 O O . LEU A 1 193 ? 23.077 -14.100 -31.475 1.00 72.06 193 LEU A O 1
ATOM 1543 N N . GLU A 1 194 ? 22.182 -14.717 -33.436 1.00 73.75 194 GLU A N 1
ATOM 1544 C CA . GLU A 1 194 ? 21.065 -15.456 -32.832 1.00 73.75 194 GLU A CA 1
ATOM 1545 C C . GLU A 1 194 ? 21.553 -16.624 -31.974 1.00 73.75 194 GLU A C 1
ATOM 1547 O O . GLU A 1 194 ? 21.063 -16.816 -30.860 1.00 73.75 194 GLU A O 1
ATOM 1552 N N . THR A 1 195 ? 22.541 -17.369 -32.478 1.00 80.06 195 THR A N 1
ATOM 1553 C CA . THR A 1 195 ? 23.191 -18.465 -31.754 1.00 80.06 195 THR A CA 1
ATOM 1554 C C . THR A 1 195 ? 23.860 -17.924 -30.499 1.00 80.06 195 THR A C 1
ATOM 1556 O O . THR A 1 195 ? 23.560 -18.391 -29.404 1.00 80.06 195 THR A O 1
ATOM 1559 N N . HIS A 1 196 ? 24.651 -16.854 -30.635 1.00 82.94 196 HIS A N 1
ATOM 1560 C CA . HIS A 1 196 ? 25.307 -16.216 -29.499 1.00 82.94 196 HIS A CA 1
ATOM 1561 C C . HIS A 1 196 ? 24.306 -15.750 -28.430 1.00 82.94 196 HIS A C 1
ATOM 1563 O O . HIS A 1 196 ? 24.474 -16.046 -27.253 1.00 82.94 196 HIS A O 1
ATOM 1569 N N . ILE A 1 197 ? 23.239 -15.042 -28.809 1.00 81.50 197 ILE A N 1
ATOM 1570 C CA . ILE A 1 197 ? 22.225 -14.560 -27.859 1.00 81.50 197 ILE A CA 1
ATOM 1571 C C . ILE A 1 197 ? 21.559 -15.732 -27.133 1.00 81.50 197 ILE A C 1
ATOM 1573 O O . ILE A 1 197 ? 21.385 -15.675 -25.913 1.00 81.50 197 ILE A O 1
ATOM 1577 N N . ARG A 1 198 ? 21.209 -16.793 -27.869 1.00 82.94 198 ARG A N 1
ATOM 1578 C CA . ARG A 1 198 ? 20.570 -17.983 -27.300 1.00 82.94 198 ARG A CA 1
ATOM 1579 C C . ARG A 1 198 ? 21.473 -18.667 -26.277 1.00 82.94 198 ARG A C 1
ATOM 1581 O O . ARG A 1 198 ? 21.024 -18.891 -25.160 1.00 82.94 198 ARG A O 1
ATOM 1588 N N . GLU A 1 199 ? 22.743 -18.886 -26.605 1.00 86.19 199 GLU A N 1
ATOM 1589 C CA . GLU A 1 199 ? 23.724 -19.459 -25.673 1.00 86.19 199 GLU A CA 1
ATOM 1590 C C . GLU A 1 199 ? 23.850 -18.636 -24.390 1.00 86.19 199 GLU A C 1
ATOM 1592 O O . GLU A 1 199 ? 23.910 -19.179 -23.290 1.00 86.19 199 GLU A O 1
ATOM 1597 N N . ARG A 1 200 ? 23.833 -17.304 -24.499 1.00 85.94 200 ARG A N 1
ATOM 1598 C CA . ARG A 1 200 ? 23.920 -16.421 -23.328 1.00 85.94 200 ARG A CA 1
ATOM 1599 C C . ARG A 1 200 ? 22.676 -16.490 -22.456 1.00 85.94 200 ARG A C 1
ATOM 1601 O O . ARG A 1 200 ? 22.794 -16.373 -21.237 1.00 85.94 200 ARG A O 1
ATOM 1608 N N . PHE A 1 201 ? 21.499 -16.670 -23.048 1.00 85.62 201 PHE A N 1
ATOM 1609 C CA . PHE A 1 201 ? 20.279 -16.899 -22.277 1.00 85.62 201 PHE A CA 1
ATOM 1610 C C . PHE A 1 201 ? 20.359 -18.244 -21.563 1.00 85.62 201 PHE A C 1
ATOM 1612 O O . PHE A 1 201 ? 20.178 -18.282 -20.346 1.00 85.62 201 PHE A O 1
ATOM 1619 N N . ASP A 1 202 ? 20.714 -19.302 -22.286 1.00 89.31 202 ASP A N 1
ATOM 1620 C CA . ASP A 1 202 ? 20.848 -20.651 -21.738 1.00 89.31 202 ASP A CA 1
ATOM 1621 C C . ASP A 1 202 ? 21.878 -20.697 -20.595 1.00 89.31 202 ASP A C 1
ATOM 1623 O O . ASP A 1 202 ? 21.609 -21.300 -19.555 1.00 89.31 202 ASP A O 1
ATOM 1627 N N . ASP A 1 203 ? 23.002 -19.981 -20.718 1.00 88.88 203 ASP A N 1
ATOM 1628 C CA . ASP A 1 203 ? 23.988 -19.784 -19.647 1.00 88.88 203 ASP A CA 1
ATOM 1629 C C . ASP A 1 203 ? 23.354 -19.154 -18.398 1.00 88.88 203 ASP A C 1
ATOM 1631 O O . ASP A 1 203 ? 23.564 -19.617 -17.275 1.00 88.88 203 ASP A O 1
ATOM 1635 N N . TYR A 1 204 ? 22.598 -18.063 -18.565 1.00 86.50 204 TYR A N 1
ATOM 1636 C CA . TYR A 1 204 ? 21.998 -17.343 -17.440 1.00 86.50 204 TYR A CA 1
ATOM 1637 C C . TYR A 1 204 ? 20.933 -18.168 -16.725 1.00 86.50 204 TYR A C 1
ATOM 1639 O O . TYR A 1 204 ? 20.924 -18.189 -15.493 1.00 86.50 204 TYR A O 1
ATOM 1647 N N . PHE A 1 205 ? 20.081 -18.869 -17.472 1.00 85.81 205 PHE A N 1
ATOM 1648 C CA . PHE A 1 205 ? 19.087 -19.769 -16.893 1.00 85.81 205 PHE A CA 1
ATOM 1649 C C . PHE A 1 205 ? 19.751 -20.979 -16.230 1.00 85.81 205 PHE A C 1
ATOM 1651 O O . PHE A 1 205 ? 19.415 -21.301 -15.095 1.00 85.81 205 PHE A O 1
ATOM 1658 N N . SER A 1 206 ? 20.787 -21.558 -16.842 1.00 90.31 206 SER A N 1
ATOM 1659 C CA . SER A 1 206 ? 21.558 -22.651 -16.232 1.00 90.31 206 SER A CA 1
ATOM 1660 C C . SER A 1 206 ? 22.219 -22.232 -14.917 1.00 90.31 206 SER A C 1
ATOM 1662 O O . SER A 1 206 ? 22.228 -22.995 -13.954 1.00 90.31 206 SER A O 1
ATOM 1664 N N . LEU A 1 207 ? 22.763 -21.012 -14.841 1.00 83.75 207 LEU A N 1
ATOM 1665 C CA . LEU A 1 207 ? 23.353 -20.480 -13.609 1.00 83.75 207 LEU A CA 1
ATOM 1666 C C . LEU A 1 207 ? 22.311 -20.221 -12.515 1.00 83.75 207 LEU A C 1
ATOM 1668 O O . LEU A 1 207 ? 22.632 -20.361 -11.332 1.00 83.75 207 LEU A O 1
ATOM 1672 N N . PHE A 1 208 ? 21.096 -19.835 -12.895 1.00 85.38 208 PHE A N 1
ATOM 1673 C CA . PHE A 1 208 ? 19.980 -19.703 -11.968 1.00 85.38 208 PHE A CA 1
ATOM 1674 C C . PHE A 1 208 ? 19.541 -21.078 -11.449 1.00 85.38 208 PHE A C 1
ATOM 1676 O O . PHE A 1 208 ? 19.503 -21.279 -10.240 1.00 85.38 208 PHE A O 1
ATOM 1683 N N . ASP A 1 209 ? 19.327 -22.051 -12.334 1.00 87.81 209 ASP A N 1
ATOM 1684 C CA . ASP A 1 209 ? 18.861 -23.390 -11.959 1.00 87.81 209 ASP A CA 1
ATOM 1685 C C . ASP A 1 209 ? 19.887 -24.166 -11.118 1.00 87.81 209 ASP A C 1
ATOM 1687 O O . ASP A 1 209 ? 19.522 -24.904 -10.205 1.00 87.81 209 ASP A O 1
ATOM 1691 N N . GLN A 1 210 ? 21.184 -24.009 -11.407 1.00 91.44 210 GLN A N 1
ATOM 1692 C CA . GLN A 1 210 ? 22.248 -24.753 -10.721 1.00 91.44 210 GLN A CA 1
ATOM 1693 C C . GLN A 1 210 ? 22.744 -24.079 -9.438 1.00 91.44 210 GLN A C 1
ATOM 1695 O O . GLN A 1 210 ? 23.223 -24.766 -8.535 1.00 91.44 210 GLN A O 1
ATOM 1700 N N . PHE A 1 211 ? 22.696 -22.746 -9.365 1.00 89.25 211 PHE A N 1
ATOM 1701 C CA . PHE A 1 211 ? 23.354 -21.983 -8.298 1.00 89.25 211 PHE A CA 1
ATOM 1702 C C . PHE A 1 211 ? 22.481 -20.881 -7.684 1.00 89.25 211 PHE A C 1
ATOM 1704 O O . PHE A 1 211 ? 23.013 -20.059 -6.939 1.00 89.25 211 PHE A O 1
ATOM 1711 N N . GLU A 1 212 ? 21.190 -20.810 -8.028 1.00 88.31 212 GLU A N 1
ATOM 1712 C CA . GLU A 1 212 ? 20.243 -19.762 -7.603 1.00 88.31 212 GLU A CA 1
ATOM 1713 C C . GLU A 1 212 ? 20.758 -18.335 -7.869 1.00 88.31 212 GLU A C 1
ATOM 1715 O O . GLU A 1 212 ? 20.388 -17.366 -7.200 1.00 88.31 212 GLU A O 1
ATOM 1720 N N . LYS A 1 213 ? 21.647 -18.177 -8.859 1.00 80.00 213 LYS A N 1
ATOM 1721 C CA . LYS A 1 213 ? 22.195 -16.865 -9.204 1.00 80.00 213 LYS A CA 1
ATOM 1722 C C . LYS A 1 213 ? 21.114 -16.014 -9.862 1.00 80.00 213 LYS A C 1
ATOM 1724 O O . LYS A 1 213 ? 20.554 -16.458 -10.860 1.00 80.00 213 LYS A O 1
ATOM 1729 N N . PRO A 1 214 ? 20.867 -14.777 -9.391 1.00 78.50 214 PRO A N 1
ATOM 1730 C CA . PRO A 1 214 ? 19.856 -13.910 -9.979 1.00 78.50 214 PRO A CA 1
ATOM 1731 C C . PRO A 1 214 ? 20.056 -13.728 -11.484 1.00 78.50 214 PRO A C 1
ATOM 1733 O O . PRO A 1 214 ? 21.164 -13.428 -11.941 1.00 78.50 214 PRO A O 1
ATOM 1736 N N . ILE A 1 215 ? 18.967 -13.868 -12.240 1.00 77.62 215 ILE A N 1
ATOM 1737 C CA . ILE A 1 215 ? 18.977 -13.669 -13.688 1.00 77.62 215 ILE A CA 1
ATOM 1738 C C . ILE A 1 215 ? 19.320 -12.197 -13.981 1.00 77.62 215 ILE A C 1
ATOM 1740 O O . ILE A 1 215 ? 18.638 -11.294 -13.483 1.00 77.62 215 ILE A O 1
ATOM 1744 N N . PRO A 1 216 ? 20.360 -11.911 -14.787 1.00 78.06 216 PRO A N 1
ATOM 1745 C CA . PRO A 1 216 ? 20.768 -10.548 -15.093 1.00 78.06 216 PRO A CA 1
ATOM 1746 C C . PRO A 1 216 ? 19.851 -9.9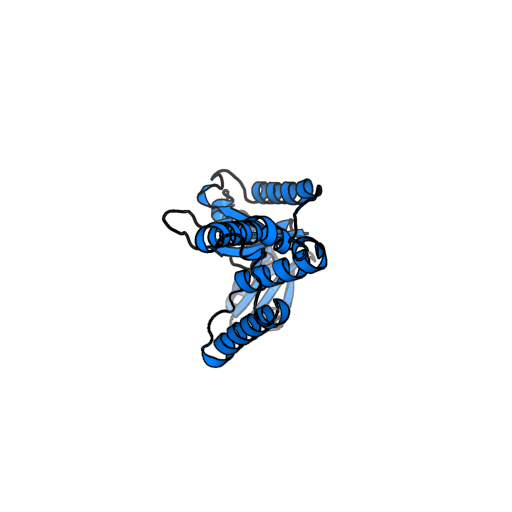37 -16.162 1.00 78.06 216 PRO A C 1
ATOM 1748 O O . PRO A 1 216 ? 20.242 -9.781 -17.319 1.00 78.06 216 PRO A O 1
ATOM 1751 N N . TRP A 1 217 ? 18.631 -9.559 -15.771 1.00 77.88 217 TRP A N 1
ATOM 1752 C CA . TRP A 1 217 ? 17.580 -9.074 -16.677 1.00 77.88 217 TRP A CA 1
ATOM 1753 C C . TRP A 1 217 ? 17.996 -7.900 -17.572 1.00 77.88 217 TRP A C 1
ATOM 1755 O O . TRP A 1 217 ? 17.582 -7.846 -18.725 1.00 77.88 217 TRP A O 1
ATOM 1765 N N . LEU A 1 218 ? 18.871 -7.008 -17.097 1.00 74.31 218 LEU A N 1
ATOM 1766 C CA . LEU A 1 218 ? 19.423 -5.921 -17.919 1.00 74.31 218 LEU A CA 1
ATOM 1767 C C . LEU A 1 218 ? 20.262 -6.446 -19.097 1.00 74.31 218 LEU A C 1
ATOM 1769 O O . LEU A 1 218 ? 20.178 -5.922 -20.202 1.00 74.31 218 LEU A O 1
ATOM 1773 N N . LYS A 1 219 ? 21.038 -7.519 -18.897 1.00 76.94 219 LYS A N 1
ATOM 1774 C CA . LYS A 1 219 ? 21.817 -8.135 -19.983 1.00 76.94 219 LYS A CA 1
ATOM 1775 C C . LYS A 1 219 ? 20.907 -8.836 -20.985 1.00 76.94 219 LYS A C 1
ATOM 1777 O O . LYS A 1 219 ? 21.123 -8.720 -22.185 1.00 76.94 219 LYS A O 1
ATOM 1782 N N . ILE A 1 220 ? 19.869 -9.514 -20.491 1.00 79.44 220 ILE A N 1
ATOM 1783 C CA . ILE A 1 220 ? 18.849 -10.150 -21.336 1.00 79.44 220 ILE A CA 1
ATOM 1784 C C . ILE A 1 220 ? 18.139 -9.107 -22.203 1.00 79.44 220 ILE A C 1
ATOM 1786 O O . ILE A 1 220 ? 18.018 -9.289 -23.412 1.00 79.44 220 ILE A O 1
ATOM 1790 N N . ALA A 1 221 ? 17.733 -7.985 -21.609 1.00 77.38 221 ALA A N 1
ATOM 1791 C CA . ALA A 1 221 ? 17.109 -6.891 -22.339 1.00 77.38 221 ALA A CA 1
ATOM 1792 C C . ALA A 1 221 ? 18.045 -6.253 -23.375 1.00 77.38 221 ALA A C 1
ATOM 1794 O O . ALA A 1 221 ? 17.605 -5.956 -24.481 1.00 77.38 221 ALA A O 1
ATOM 1795 N N . GLY A 1 222 ? 19.334 -6.097 -23.056 1.00 76.06 222 GLY A N 1
ATOM 1796 C CA . GLY A 1 222 ? 20.338 -5.632 -24.017 1.00 76.06 222 GLY A CA 1
ATOM 1797 C C . GLY A 1 222 ? 20.432 -6.529 -25.244 1.00 76.06 222 GLY A C 1
ATOM 1798 O O . GLY A 1 222 ? 20.371 -6.034 -26.367 1.00 76.06 222 GLY A O 1
ATOM 1799 N N . TYR A 1 223 ? 20.484 -7.847 -25.046 1.00 77.31 223 TYR A N 1
ATOM 1800 C CA . TYR A 1 223 ? 20.471 -8.803 -26.153 1.00 77.31 223 TYR A CA 1
ATOM 1801 C C . TYR A 1 223 ? 19.161 -8.777 -26.956 1.00 77.31 223 TYR A C 1
ATOM 1803 O O . TYR A 1 223 ? 19.202 -8.877 -28.179 1.00 77.31 223 TYR A O 1
ATOM 1811 N N . ALA A 1 224 ? 18.009 -8.590 -26.308 1.00 76.62 224 ALA A N 1
ATOM 1812 C CA . ALA A 1 224 ? 16.732 -8.461 -27.012 1.00 76.62 224 ALA A CA 1
ATOM 1813 C C . ALA A 1 224 ? 16.674 -7.197 -27.890 1.00 76.62 224 ALA A C 1
ATOM 1815 O O . ALA A 1 224 ? 16.231 -7.263 -29.035 1.00 76.62 224 ALA A O 1
ATOM 1816 N N . ILE A 1 225 ? 17.172 -6.063 -27.386 1.00 75.31 225 ILE A N 1
ATOM 1817 C CA . ILE A 1 225 ? 17.262 -4.808 -28.149 1.00 75.31 225 ILE A CA 1
ATOM 1818 C C . ILE A 1 225 ? 18.246 -4.956 -29.313 1.00 75.31 225 ILE A C 1
ATOM 1820 O O . ILE A 1 225 ? 17.936 -4.523 -30.416 1.00 75.31 225 ILE A O 1
ATOM 1824 N N . LEU A 1 226 ? 19.395 -5.604 -29.095 1.00 73.19 226 LEU A N 1
ATOM 1825 C CA . LEU A 1 226 ? 20.363 -5.928 -30.148 1.00 73.19 226 LEU A CA 1
ATOM 1826 C C . LEU A 1 226 ? 19.727 -6.753 -31.274 1.00 73.19 226 LEU A C 1
ATOM 1828 O O . LEU A 1 226 ? 19.883 -6.416 -32.446 1.00 73.19 226 LEU A O 1
ATOM 1832 N N . ALA A 1 227 ? 19.000 -7.816 -30.920 1.00 74.12 227 ALA A N 1
ATOM 1833 C CA . ALA A 1 227 ? 18.309 -8.659 -31.889 1.00 74.12 227 ALA A CA 1
ATOM 1834 C C . ALA A 1 227 ? 17.259 -7.864 -32.678 1.00 74.12 227 ALA A C 1
ATOM 1836 O O . ALA A 1 227 ? 17.244 -7.923 -33.905 1.00 74.12 227 ALA A O 1
ATOM 1837 N N . GLN A 1 228 ? 16.429 -7.080 -31.983 1.00 75.06 228 GLN A N 1
ATOM 1838 C CA . GLN A 1 228 ? 15.387 -6.268 -32.611 1.00 75.06 228 GLN A CA 1
ATOM 1839 C C . GLN A 1 228 ? 15.977 -5.204 -33.542 1.00 75.06 228 GLN A C 1
ATOM 1841 O O . GLN A 1 228 ? 15.555 -5.087 -34.686 1.00 75.06 228 GLN A O 1
ATOM 1846 N N . ALA A 1 229 ? 17.006 -4.485 -33.096 1.00 72.00 229 ALA A N 1
ATOM 1847 C CA . ALA A 1 229 ? 17.635 -3.443 -33.893 1.00 72.00 229 ALA A CA 1
ATOM 1848 C C . ALA A 1 229 ? 18.258 -3.998 -35.185 1.00 72.00 229 ALA A C 1
ATOM 1850 O O . ALA A 1 229 ? 18.171 -3.350 -36.221 1.00 72.00 229 ALA A O 1
ATOM 1851 N N . ARG A 1 230 ? 18.825 -5.214 -35.164 1.00 70.50 230 ARG A N 1
ATOM 1852 C CA . ARG A 1 230 ? 19.332 -5.869 -36.384 1.00 70.50 230 ARG A CA 1
ATOM 1853 C C . ARG A 1 230 ? 18.230 -6.405 -37.302 1.00 70.50 230 ARG A C 1
ATOM 1855 O O . ARG A 1 230 ? 18.448 -6.472 -38.508 1.00 70.50 230 ARG A O 1
ATOM 1862 N N . LEU A 1 231 ? 17.075 -6.791 -36.758 1.00 74.31 231 LEU A N 1
ATOM 1863 C CA . LEU A 1 231 ? 15.903 -7.143 -37.568 1.00 74.31 231 LEU A CA 1
ATOM 1864 C C . LEU A 1 231 ? 15.328 -5.914 -38.281 1.00 74.31 231 LEU A C 1
ATOM 1866 O O . LEU A 1 231 ? 14.948 -6.014 -39.445 1.00 74.31 231 LEU A O 1
ATOM 1870 N N . ASP A 1 232 ? 15.290 -4.774 -37.591 1.00 75.81 232 ASP A N 1
ATOM 1871 C CA . ASP A 1 232 ? 14.756 -3.519 -38.127 1.00 75.81 232 ASP A CA 1
ATOM 1872 C C . ASP A 1 232 ? 15.733 -2.833 -39.095 1.00 75.81 232 ASP A C 1
ATOM 1874 O O . ASP A 1 232 ? 15.298 -2.196 -40.055 1.00 75.81 232 ASP A O 1
ATOM 1878 N N . HIS A 1 233 ? 17.040 -3.005 -38.867 1.00 74.31 233 HIS A N 1
ATOM 1879 C CA . HIS A 1 233 ? 18.124 -2.419 -39.657 1.00 74.31 233 HIS A CA 1
ATOM 1880 C C . HIS A 1 233 ? 19.100 -3.480 -40.192 1.00 74.31 233 HIS A C 1
ATOM 1882 O O . HIS A 1 233 ? 20.275 -3.518 -39.795 1.00 74.31 233 HIS A O 1
ATOM 1888 N N . PRO A 1 234 ? 18.656 -4.365 -41.102 1.00 71.94 234 PRO A N 1
ATOM 1889 C CA . PRO A 1 234 ? 19.527 -5.376 -41.695 1.00 71.94 234 PRO A CA 1
ATOM 1890 C C . PRO A 1 234 ? 20.697 -4.754 -42.475 1.00 71.94 234 PRO A C 1
ATOM 1892 O O . PRO A 1 234 ? 21.738 -5.388 -42.622 1.00 71.94 234 PRO A O 1
ATOM 1895 N N . GLU A 1 235 ? 20.572 -3.505 -42.935 1.00 71.12 235 GLU A N 1
ATOM 1896 C CA . GLU A 1 235 ? 21.629 -2.756 -43.616 1.00 71.12 235 GLU A CA 1
ATOM 1897 C C . GLU A 1 235 ? 22.867 -2.492 -42.754 1.00 71.12 235 GLU A C 1
ATOM 1899 O O . GLU A 1 235 ? 23.947 -2.298 -43.297 1.00 71.12 235 GLU A O 1
ATOM 1904 N N . TRP A 1 236 ? 22.763 -2.537 -41.424 1.00 68.81 236 TRP A N 1
ATOM 1905 C CA . TRP A 1 236 ? 23.932 -2.392 -40.548 1.00 68.81 236 TRP A CA 1
ATOM 1906 C C . TRP A 1 236 ? 24.885 -3.585 -40.625 1.00 68.81 236 TRP A C 1
ATOM 1908 O O . TRP A 1 236 ? 26.065 -3.449 -40.312 1.00 68.81 236 TRP A O 1
ATOM 1918 N N . LEU A 1 237 ? 24.381 -4.743 -41.060 1.00 61.41 237 LEU A N 1
ATOM 1919 C CA . LEU A 1 237 ? 25.182 -5.925 -41.382 1.00 61.41 237 LE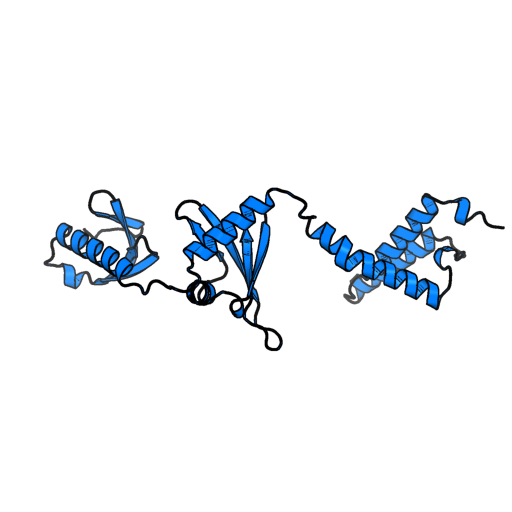U A CA 1
ATOM 1920 C C . LEU A 1 237 ? 25.736 -5.882 -42.810 1.00 61.41 237 LEU A C 1
ATOM 1922 O O . LEU A 1 237 ? 26.598 -6.683 -43.159 1.00 61.41 237 LEU A O 1
ATOM 1926 N N . LEU A 1 238 ? 25.227 -4.964 -43.634 1.00 58.50 238 LEU A N 1
ATOM 1927 C CA . LEU A 1 238 ? 25.639 -4.733 -45.012 1.00 58.50 238 LEU A CA 1
ATOM 1928 C C . LEU A 1 238 ? 26.613 -3.551 -45.060 1.00 58.50 238 LEU A C 1
ATOM 1930 O O . LEU A 1 238 ? 26.359 -2.562 -45.740 1.00 58.50 238 LEU A O 1
ATOM 1934 N N . ASN A 1 239 ? 27.714 -3.632 -44.319 1.00 48.19 239 ASN A N 1
ATOM 1935 C CA . ASN A 1 239 ? 28.850 -2.745 -44.544 1.00 48.19 239 ASN A CA 1
ATOM 1936 C C . ASN A 1 239 ? 30.055 -3.582 -44.978 1.00 48.19 239 ASN A C 1
ATOM 1938 O O . ASN A 1 239 ? 30.564 -4.393 -44.203 1.00 48.19 239 ASN A O 1
ATOM 1942 N N . ASP A 1 240 ? 30.445 -3.362 -46.237 1.00 43.41 240 ASP A N 1
ATOM 1943 C CA . ASP A 1 240 ? 31.786 -3.596 -46.784 1.00 43.41 240 ASP A CA 1
ATOM 1944 C C . ASP A 1 240 ? 32.832 -2.682 -46.114 1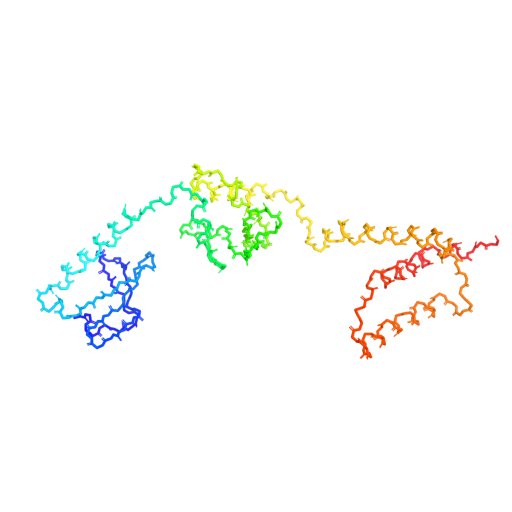.00 43.41 240 ASP A C 1
ATOM 1946 O O . ASP A 1 240 ? 32.496 -1.509 -45.810 1.00 43.41 240 ASP A O 1
#

Foldseek 3Di:
DVQPADQQRFQDDPRHGFWTFHDDDPQWTWIAGPVRDIDIGGNVVCPPPDPNNVSVVSSVVSVVCVVPPPQLQFLLVVVVPDDQQDFQDDPVDGQWGFHDWDDDDDPFAIWTWIAGPVRDIDIDRSVPRPRNQHSVNVSVVSVVVVVVCPVDDPPPPVRCCCPPPQVVVLVVVVVVCCVPPNPPLQDDDPVDLVVVLVVVQVVQVCCCVPPVPDRPVSVNVNSVVSVVVCVVCVCSNVDD

Radius of gyration: 31.54 Å; chains: 1; bounding box: 69×48×88 Å